Protein AF-A0A2G9ZWE2-F1 (afdb_monomer_lite)

Secondary structure (DSSP, 8-state):
-B-TTT--B--TT-SB-TTT--B-----SHHHHHHHHHHHHHHHHHHHHHHHHHSS--------------------------------------SS--PPEEEEEEEE-TTS-EEEEEEEEE-TTSEEEEEHHHHTT-SEEEEEETT--EEEEEEEE--TT-SEEEEEE--SS--SSPPB----TTS-EEEEESSSS-EEEE-SPPEEEE-SSEEEE--TTPPPSSEEEEETTEEEEEE-SSSSSEEEE-S--GGG----EEHHHHHHHHTTT-HHHHHHHHHHHHHTT--

Radius of gyration: 24.94 Å; chains: 1; bounding box: 42×71×65 Å

pLDDT: mean 82.5, std 2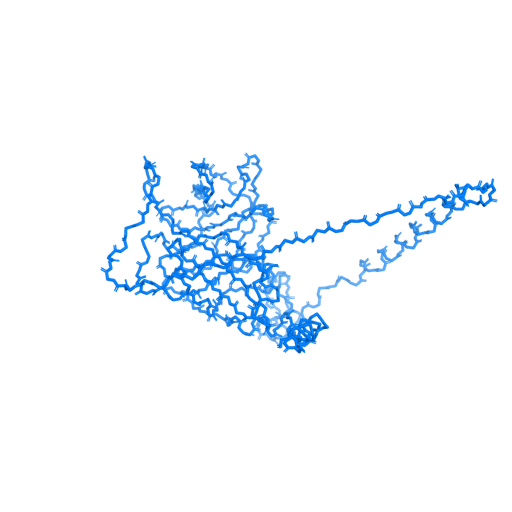0.43, range [26.47, 98.56]

Foldseek 3Di:
DADPPPRDDDDPPDQADPPPRHGPPPPPVVVVVVVVVVVVVVVVVVVVVCCVVPVDDDDDDDDDDDDDDDDDDDDDDDDDDDDDDDDDDDDDDDDPDQDWFKFWKWFAAPLRHTPDIDIWTAAQQAKTKDFPVRLARGQWIWTQGPVRDTFTFWFWDDDPPRRIIIIGTGDPHGDSHAWEAADDLQDKWWKQAPVDRDIDIDHNWDFPDDDDFKTFTAQVVHDAHWIFIDDPSHTFWIHHNPDHGIIGGHDHTRVPDDGDGTSNRSNCVRPPPDPVSVVVVVVSVVVVVVD

Sequence (291 aa):
MHCEKCHIPVKPYFAYCPNCGARLDSGIQSIRALFLVVILSALLISAVIFWIFFAPGRETGLPGKSSDLFDSSNRFLDGSVDFSTRFNFPFGQQSMDVRVAIGRVILYDIAGNPVLERMVAASESGWVAIPLRWCIGGERWVFRTLAGEELEIFGGIIGDYDDVGLWQFKPGGPLSTPPVFPADPDRPMTWVSLDSDRRAELSGVSVLAEQQNMDRIRLEGFPKGLGVFLQDQKIVGWTFSDLQGGYVWKGLDEKNRVVEVGVADFYRLTFAGSREEQFIIAYAENDGSLA

Structure (mmCIF, N/CA/C/O backbone):
data_AF-A0A2G9ZWE2-F1
#
_entry.id   AF-A0A2G9ZWE2-F1
#
loop_
_atom_site.group_PDB
_atom_site.id
_atom_site.type_symbol
_atom_site.label_atom_id
_atom_site.label_alt_id
_atom_site.label_comp_id
_atom_site.label_asym_id
_atom_site.label_entity_id
_atom_site.label_seq_id
_atom_site.pdbx_PDB_ins_code
_atom_site.Cartn_x
_atom_site.Cartn_y
_atom_site.Cartn_z
_atom_site.occupancy
_atom_site.B_iso_or_equiv
_atom_site.auth_seq_id
_atom_site.auth_comp_id
_atom_site.auth_asym_id
_atom_site.auth_atom_id
_atom_site.pdbx_PDB_model_num
ATOM 1 N N . MET A 1 1 ? -7.012 -25.366 -13.804 1.00 81.31 1 MET A N 1
ATOM 2 C CA . MET A 1 1 ? -8.089 -26.284 -13.362 1.00 81.31 1 MET A CA 1
ATOM 3 C C . MET A 1 1 ? -9.330 -26.012 -14.205 1.00 81.31 1 MET A C 1
ATOM 5 O O . MET A 1 1 ? -9.384 -24.949 -14.806 1.00 81.31 1 MET A O 1
ATOM 9 N N . HIS A 1 2 ? -10.285 -26.935 -14.315 1.00 88.56 2 HIS A N 1
ATOM 10 C CA . HIS A 1 2 ? -11.550 -26.684 -15.025 1.00 88.56 2 HIS A CA 1
ATOM 11 C C . HIS A 1 2 ? -12.702 -26.721 -14.024 1.00 88.56 2 HIS A C 1
ATOM 13 O O . HIS A 1 2 ? -12.665 -27.511 -13.084 1.00 88.56 2 HIS A O 1
ATOM 19 N N . CYS A 1 3 ? -13.708 -25.864 -14.198 1.00 88.31 3 CYS A N 1
ATOM 20 C CA . CYS A 1 3 ? -14.917 -25.946 -13.383 1.00 88.31 3 CYS A CA 1
ATOM 21 C C . CYS A 1 3 ? -15.727 -27.185 -13.786 1.00 88.31 3 CYS A C 1
ATOM 23 O O . CYS A 1 3 ? -16.126 -27.284 -14.941 1.00 88.31 3 CYS A O 1
ATOM 25 N N . GLU A 1 4 ? -16.047 -28.081 -12.852 1.00 89.25 4 GLU A N 1
ATOM 26 C CA . GLU A 1 4 ? -16.824 -29.300 -13.148 1.00 89.25 4 GLU A CA 1
ATOM 27 C C . GLU A 1 4 ? -18.231 -29.011 -13.694 1.00 89.25 4 GLU A C 1
ATOM 29 O O . GLU A 1 4 ? -18.791 -29.798 -14.450 1.00 89.25 4 GLU A O 1
ATOM 34 N N . LYS A 1 5 ? -18.808 -27.853 -13.348 1.00 91.19 5 LYS A N 1
ATOM 35 C CA . LYS A 1 5 ? -20.174 -27.498 -13.748 1.00 91.19 5 LYS A CA 1
ATOM 36 C C . LYS A 1 5 ? -20.255 -26.894 -15.150 1.00 91.19 5 LYS A C 1
ATOM 38 O O . LYS A 1 5 ? -21.164 -27.222 -15.903 1.00 91.19 5 LYS A O 1
ATOM 43 N N . CYS A 1 6 ? -19.332 -26.002 -15.510 1.00 93.44 6 CYS A N 1
ATOM 44 C CA . CYS A 1 6 ? -19.385 -25.269 -16.785 1.00 93.44 6 CYS A CA 1
ATOM 45 C C . CYS A 1 6 ? -18.174 -25.495 -17.701 1.00 93.44 6 CYS A C 1
ATOM 47 O O . CYS A 1 6 ? -18.116 -24.906 -18.773 1.00 93.44 6 CYS A O 1
ATOM 49 N N . HIS A 1 7 ? -17.228 -26.349 -17.300 1.00 92.31 7 HIS A N 1
ATOM 50 C CA . HIS A 1 7 ? -16.075 -26.810 -18.084 1.00 92.31 7 HIS A CA 1
ATOM 51 C C . HIS A 1 7 ? -15.134 -25.711 -18.603 1.00 92.31 7 HIS A C 1
ATOM 53 O O . HIS A 1 7 ? -14.256 -25.986 -19.416 1.00 92.31 7 HIS A O 1
ATOM 59 N N . ILE A 1 8 ? -15.253 -24.477 -18.109 1.00 91.31 8 ILE A N 1
ATOM 60 C CA . ILE A 1 8 ? -14.319 -23.407 -18.463 1.00 91.31 8 ILE A CA 1
ATOM 61 C C . ILE A 1 8 ? -12.992 -23.579 -17.712 1.00 91.31 8 ILE A C 1
ATOM 63 O O . ILE A 1 8 ? -12.994 -24.044 -16.562 1.00 91.31 8 ILE A O 1
ATOM 67 N N . PRO A 1 9 ? -11.861 -23.185 -18.318 1.00 90.12 9 PRO A N 1
ATOM 68 C CA . PRO A 1 9 ? -10.600 -23.093 -17.605 1.00 90.12 9 PRO A CA 1
ATOM 69 C C . PRO A 1 9 ? -10.701 -22.003 -16.534 1.00 90.12 9 PRO A C 1
ATOM 71 O O . PRO A 1 9 ? -11.078 -20.865 -16.807 1.00 90.12 9 PRO A O 1
ATOM 74 N N . VAL A 1 10 ? -10.358 -22.359 -15.300 1.00 89.25 10 VAL A N 1
ATOM 75 C CA . VAL A 1 10 ? -10.300 -21.445 -14.158 1.00 89.25 10 VAL A CA 1
ATOM 76 C C . VAL A 1 10 ? -8.884 -21.461 -13.585 1.00 89.25 10 VAL A C 1
ATOM 78 O O . VAL A 1 10 ? -8.222 -22.508 -13.524 1.00 89.25 10 VAL A O 1
ATOM 81 N N . LYS A 1 11 ? -8.399 -20.284 -13.186 1.00 85.31 11 LYS A N 1
ATOM 82 C CA . LYS A 1 11 ? -7.096 -20.128 -12.533 1.00 85.31 11 LYS A CA 1
ATOM 83 C C . LYS A 1 11 ? -7.147 -20.645 -11.084 1.00 85.31 11 LYS A C 1
ATOM 85 O O . LYS A 1 11 ? -8.191 -20.516 -10.453 1.00 85.31 11 LYS A O 1
ATOM 90 N N . PRO A 1 12 ? -6.050 -21.221 -10.554 1.00 78.69 12 PRO A N 1
ATOM 91 C CA . PRO A 1 12 ? -6.024 -21.955 -9.281 1.00 78.69 12 PRO A CA 1
ATOM 92 C C . PRO A 1 12 ? -6.379 -21.145 -8.021 1.00 78.69 12 PRO A C 1
ATOM 94 O O . PRO A 1 12 ? -6.642 -21.751 -6.990 1.00 78.69 12 PRO A O 1
ATOM 97 N N . TYR A 1 13 ? -6.414 -19.812 -8.089 1.00 79.19 13 TYR A N 1
ATOM 98 C CA . TYR A 1 13 ? -6.718 -18.943 -6.945 1.00 79.19 13 TYR A CA 1
ATOM 99 C C . TYR A 1 13 ? -8.216 -18.667 -6.733 1.00 79.19 13 TYR A C 1
ATOM 101 O O . TYR A 1 13 ? -8.597 -18.110 -5.710 1.00 79.19 13 TYR A O 1
ATOM 109 N N . PHE A 1 14 ? -9.088 -19.035 -7.674 1.00 79.25 14 PHE A N 1
ATOM 110 C CA . PHE A 1 14 ? -10.525 -18.820 -7.512 1.00 79.25 14 PHE A CA 1
ATOM 111 C C . PHE A 1 14 ? -11.146 -19.890 -6.602 1.00 79.25 14 PHE A C 1
ATOM 113 O O . PHE A 1 14 ? -11.136 -21.072 -6.942 1.00 79.25 14 PHE A O 1
ATOM 120 N N . ALA A 1 15 ? -11.755 -19.474 -5.487 1.00 85.88 15 ALA A N 1
ATOM 121 C CA . ALA A 1 15 ? -12.549 -20.359 -4.623 1.00 85.88 15 ALA A CA 1
ATOM 122 C C . ALA A 1 15 ? -13.914 -20.732 -5.242 1.00 85.88 15 ALA A C 1
ATOM 124 O O . ALA A 1 15 ? -14.502 -21.767 -4.916 1.00 85.88 15 ALA A O 1
ATOM 125 N N . TYR A 1 16 ? -14.408 -19.905 -6.166 1.00 90.31 16 TYR A N 1
ATOM 126 C CA . TYR A 1 16 ? -15.672 -20.087 -6.875 1.00 90.31 16 TYR A CA 1
ATOM 127 C C . TYR A 1 16 ? -15.481 -19.847 -8.370 1.00 90.31 16 TYR A C 1
ATOM 129 O O . TYR A 1 16 ? -14.688 -19.009 -8.788 1.00 90.31 16 TYR A O 1
ATOM 137 N N . CYS A 1 17 ? -16.225 -20.571 -9.200 1.00 90.06 17 CYS A N 1
ATOM 138 C CA . CYS A 1 17 ? -16.193 -20.365 -10.637 1.00 90.06 17 CYS A CA 1
ATOM 139 C C . CYS A 1 17 ? -16.804 -18.998 -10.998 1.00 90.06 17 CYS A C 1
ATOM 141 O O . CYS A 1 17 ? -17.992 -18.799 -10.733 1.00 90.06 17 CYS A O 1
ATOM 143 N N . PRO A 1 18 ? -16.068 -18.103 -11.683 1.00 87.31 18 PRO A N 1
ATOM 144 C CA . PRO A 1 18 ? -16.555 -16.758 -12.002 1.00 87.31 18 PRO A CA 1
ATOM 145 C C . PRO A 1 18 ? -17.752 -16.748 -12.964 1.00 87.31 18 PRO A C 1
ATOM 147 O O . PRO A 1 18 ? -18.481 -15.768 -13.023 1.00 87.31 18 PRO A O 1
ATOM 150 N N . ASN A 1 19 ? -17.981 -17.835 -13.707 1.00 91.81 19 ASN A N 1
ATOM 151 C CA . ASN A 1 19 ? -19.086 -17.921 -14.662 1.00 91.81 19 ASN A CA 1
ATOM 152 C C . ASN A 1 19 ? -20.374 -18.500 -14.055 1.00 91.81 19 ASN A C 1
ATOM 154 O O . ASN A 1 19 ? -21.468 -18.074 -14.400 1.00 91.81 19 ASN A O 1
ATOM 158 N N . CYS A 1 20 ? -20.271 -19.499 -13.173 1.00 92.56 20 CYS A N 1
ATOM 159 C CA . CYS A 1 20 ? -21.448 -20.238 -12.690 1.00 92.56 20 CYS A CA 1
ATOM 160 C C . CYS A 1 20 ? -21.614 -20.262 -11.165 1.00 92.56 20 CYS A C 1
ATOM 162 O O . CYS A 1 20 ? -22.542 -20.905 -10.672 1.00 92.56 20 CYS A O 1
ATOM 164 N N . GLY A 1 21 ? -20.703 -19.631 -10.417 1.00 88.94 21 GLY A N 1
ATOM 165 C CA . GLY A 1 21 ? -20.730 -19.557 -8.954 1.00 88.94 21 GLY A CA 1
ATOM 166 C C . GLY A 1 21 ? -20.492 -20.886 -8.230 1.00 88.94 21 GLY A C 1
ATOM 167 O O . GLY A 1 21 ? -20.580 -20.938 -7.007 1.00 88.94 21 GLY A O 1
ATOM 168 N N . ALA A 1 22 ? -20.204 -21.979 -8.946 1.00 89.88 22 ALA A N 1
ATOM 169 C CA . ALA A 1 22 ? -19.922 -23.266 -8.317 1.00 89.88 22 ALA A CA 1
ATOM 170 C C . ALA A 1 22 ? -18.632 -23.187 -7.490 1.00 89.88 22 ALA A C 1
ATOM 172 O O . ALA A 1 22 ? -17.621 -22.677 -7.977 1.00 89.88 22 ALA A O 1
ATOM 173 N N . ARG A 1 23 ? -18.666 -23.709 -6.261 1.00 86.56 23 ARG A N 1
ATOM 174 C CA . ARG A 1 23 ? -17.485 -23.819 -5.400 1.00 86.56 23 ARG A CA 1
ATOM 175 C C . ARG A 1 23 ? -16.462 -24.743 -6.057 1.00 86.56 23 ARG A C 1
ATOM 177 O O . ARG A 1 23 ? -16.806 -25.837 -6.499 1.00 86.56 23 ARG A O 1
ATOM 184 N N . LEU A 1 24 ? -15.224 -24.277 -6.158 1.00 86.25 24 LEU A N 1
ATOM 185 C CA . LEU A 1 24 ? -14.104 -25.045 -6.682 1.00 86.25 24 LEU A CA 1
ATOM 186 C C . LEU A 1 24 ? -13.413 -25.663 -5.470 1.00 86.25 24 LEU A C 1
ATOM 188 O O . LEU A 1 24 ? -12.505 -25.069 -4.896 1.00 86.25 24 LEU A O 1
ATOM 192 N N . ASP A 1 25 ? -13.920 -26.811 -5.014 1.00 72.88 25 ASP A N 1
ATOM 193 C CA . ASP A 1 25 ? -13.333 -27.521 -3.881 1.00 72.88 25 ASP A CA 1
ATOM 194 C C . ASP A 1 25 ? -11.920 -27.977 -4.264 1.00 72.88 25 ASP A C 1
ATOM 196 O O . ASP A 1 25 ? -11.710 -28.988 -4.936 1.00 72.88 25 ASP A O 1
ATOM 200 N N . SER A 1 26 ? -10.917 -27.206 -3.842 1.00 59.59 26 SER A N 1
ATOM 201 C CA . SER A 1 26 ? -9.541 -27.667 -3.830 1.00 59.59 26 SER A CA 1
ATOM 202 C C . SER A 1 26 ? -9.469 -28.788 -2.799 1.00 59.59 26 SER A C 1
ATOM 204 O O . SER A 1 26 ? -9.526 -28.572 -1.588 1.00 59.59 26 SER A O 1
ATOM 206 N N . GLY A 1 27 ? -9.426 -30.023 -3.295 1.00 53.97 27 GLY A N 1
ATOM 207 C CA . GLY A 1 27 ? -9.271 -31.230 -2.498 1.00 53.97 27 GLY A CA 1
ATOM 208 C C . GLY A 1 27 ? -7.961 -31.218 -1.710 1.00 53.97 27 GLY A C 1
ATOM 209 O O . GLY A 1 27 ? -6.997 -31.874 -2.080 1.00 53.97 27 GLY A O 1
ATOM 210 N N . ILE A 1 28 ? -7.937 -30.500 -0.588 1.00 51.50 28 ILE A N 1
ATOM 211 C CA . ILE A 1 28 ? -6.905 -30.558 0.453 1.00 51.50 28 ILE A CA 1
ATOM 212 C C . ILE A 1 28 ? -7.513 -31.259 1.679 1.00 51.50 28 ILE A C 1
ATOM 214 O O . ILE A 1 28 ? -7.370 -30.837 2.823 1.00 51.50 28 ILE A O 1
ATOM 218 N N . GLN A 1 29 ? -8.259 -32.344 1.454 1.00 52.97 29 GLN A N 1
ATOM 219 C CA . GLN A 1 29 ? -8.764 -33.184 2.544 1.00 52.97 29 GLN A CA 1
ATOM 220 C C . GLN A 1 29 ? -7.751 -34.258 2.970 1.00 52.97 29 GLN A C 1
ATOM 222 O O . GLN A 1 29 ? -7.769 -34.674 4.125 1.00 52.97 29 GLN A O 1
ATOM 227 N N . SER A 1 30 ? -6.803 -34.651 2.108 1.00 55.41 30 SER A N 1
ATOM 228 C CA . SER A 1 30 ? -5.828 -35.705 2.440 1.00 55.41 30 SER A CA 1
ATOM 229 C C . SER A 1 30 ? -4.627 -35.222 3.265 1.00 55.41 30 SER A C 1
ATOM 231 O O . SER A 1 30 ? -4.023 -36.016 3.983 1.00 55.41 30 SER A O 1
ATOM 233 N N . ILE A 1 31 ? -4.300 -33.923 3.238 1.00 59.12 31 ILE A N 1
ATOM 234 C CA . ILE A 1 31 ? -3.147 -33.379 3.978 1.00 59.12 31 ILE A CA 1
ATOM 235 C C . ILE A 1 31 ? -3.450 -33.260 5.482 1.00 59.12 31 ILE A C 1
ATOM 237 O O . ILE A 1 31 ? -2.582 -33.527 6.312 1.00 59.12 31 ILE A O 1
ATOM 241 N N . ARG A 1 32 ? -4.696 -32.948 5.867 1.00 62.94 32 ARG A N 1
ATOM 242 C CA . ARG A 1 32 ? -5.078 -32.784 7.284 1.00 62.94 32 ARG A CA 1
ATOM 243 C C . ARG A 1 32 ? -4.938 -34.073 8.099 1.00 62.94 32 ARG A C 1
ATOM 245 O O . ARG A 1 32 ? -4.520 -34.010 9.251 1.00 62.94 32 ARG A O 1
ATOM 252 N N . ALA A 1 33 ? -5.225 -35.231 7.500 1.00 67.31 33 ALA A N 1
ATOM 253 C CA . ALA A 1 33 ? -5.048 -36.523 8.162 1.00 67.31 33 ALA A CA 1
ATOM 254 C C . ALA A 1 33 ? -3.563 -36.843 8.405 1.00 67.31 33 ALA A C 1
ATOM 256 O O . ALA A 1 33 ? -3.198 -37.327 9.474 1.00 67.31 33 ALA A O 1
ATOM 257 N N . LEU A 1 34 ? -2.694 -36.510 7.446 1.00 71.81 34 LEU A N 1
ATOM 258 C CA . LEU A 1 34 ? -1.261 -36.789 7.535 1.00 71.81 34 LEU A CA 1
ATOM 259 C C . LEU A 1 34 ? -0.564 -35.867 8.551 1.00 71.81 34 LEU A C 1
ATOM 261 O O . LEU A 1 34 ? 0.241 -36.336 9.351 1.00 71.81 34 LEU A O 1
ATOM 265 N N . PHE A 1 35 ? -0.951 -34.587 8.613 1.00 78.44 35 PHE A N 1
ATOM 266 C CA . PHE A 1 35 ? -0.466 -33.660 9.645 1.00 78.44 35 PHE A CA 1
ATOM 267 C C . PHE A 1 35 ? -0.896 -34.064 11.062 1.00 78.44 35 PHE A C 1
ATOM 269 O O . PHE A 1 35 ? -0.095 -33.953 11.988 1.00 78.44 35 PHE A O 1
ATOM 276 N N . LEU A 1 36 ? -2.117 -34.581 11.242 1.00 80.88 36 LEU A N 1
ATOM 277 C CA . LEU A 1 36 ? -2.589 -35.067 12.545 1.00 80.88 36 LEU A CA 1
ATOM 278 C C . LEU A 1 36 ? -1.753 -36.247 13.058 1.00 80.88 36 LEU A C 1
ATOM 280 O O . LEU A 1 36 ? -1.385 -36.267 14.231 1.00 80.88 36 LEU A O 1
ATOM 284 N N . VAL A 1 37 ? -1.401 -37.190 12.178 1.00 85.62 37 VAL A N 1
ATOM 285 C CA . VAL A 1 37 ? -0.534 -38.330 12.525 1.00 85.62 37 VAL A CA 1
ATOM 286 C C . VAL A 1 37 ? 0.869 -37.855 12.910 1.00 85.62 37 VAL A C 1
ATOM 288 O O . VAL A 1 37 ? 1.411 -38.309 13.918 1.00 85.62 37 VAL A O 1
ATOM 291 N N . VAL A 1 38 ? 1.437 -36.895 12.170 1.00 90.62 38 VAL A N 1
ATOM 292 C CA . VAL A 1 38 ? 2.766 -36.339 12.473 1.00 90.62 38 VAL A CA 1
ATOM 293 C C . VAL A 1 38 ? 2.766 -35.616 13.824 1.00 90.62 38 VAL A C 1
ATOM 295 O O . VAL A 1 38 ? 3.637 -35.884 14.651 1.00 90.62 38 VAL A O 1
ATOM 298 N N . ILE A 1 39 ? 1.766 -34.775 14.105 1.00 92.44 39 ILE A N 1
ATOM 299 C CA . ILE A 1 39 ? 1.659 -34.045 15.380 1.00 92.44 39 ILE A CA 1
ATOM 300 C C . ILE A 1 39 ? 1.486 -35.013 16.557 1.00 92.44 39 ILE A C 1
ATOM 302 O O . ILE A 1 39 ? 2.175 -34.874 17.567 1.00 92.44 39 ILE A O 1
ATOM 306 N N . LEU A 1 40 ? 0.621 -36.025 16.421 1.00 92.44 40 LEU A N 1
ATOM 307 C CA . LEU A 1 40 ? 0.433 -37.042 17.458 1.00 92.44 40 LEU A CA 1
ATOM 308 C C . LEU A 1 40 ? 1.725 -37.814 17.729 1.00 92.44 40 LEU A C 1
ATOM 310 O O . LEU A 1 40 ? 2.074 -38.023 18.888 1.00 92.44 40 LEU A O 1
ATOM 314 N N . SER A 1 41 ? 2.467 -38.186 16.682 1.00 90.12 41 SER A N 1
ATOM 315 C CA . SER A 1 41 ? 3.743 -38.887 16.846 1.00 90.12 41 SER A CA 1
ATOM 316 C C . SER A 1 41 ? 4.810 -38.013 17.518 1.00 90.12 41 SER A C 1
ATOM 318 O O . SER A 1 41 ? 5.505 -38.484 18.417 1.00 90.12 41 SER A O 1
ATOM 320 N N . ALA A 1 42 ? 4.885 -36.724 17.170 1.00 94.25 42 ALA A N 1
ATOM 321 C CA . ALA A 1 42 ? 5.804 -35.775 17.793 1.00 94.25 42 ALA A CA 1
ATOM 322 C C . ALA A 1 42 ? 5.479 -35.543 19.279 1.00 94.25 42 ALA A C 1
ATOM 324 O O . ALA A 1 42 ? 6.391 -35.519 20.106 1.00 94.25 42 ALA A O 1
ATOM 325 N N . LEU A 1 43 ? 4.194 -35.431 19.636 1.00 94.69 43 LEU A N 1
ATOM 326 C CA . LEU A 1 43 ? 3.759 -35.297 21.031 1.00 94.69 43 LEU A CA 1
ATOM 327 C C . LEU A 1 43 ? 4.101 -36.541 21.856 1.00 94.69 43 LEU A C 1
ATOM 329 O O . LEU A 1 43 ? 4.556 -36.415 22.990 1.00 94.69 43 LEU A O 1
ATOM 333 N N . LEU A 1 44 ? 3.939 -37.734 21.280 1.00 94.19 44 LEU A N 1
ATOM 334 C CA . LEU A 1 44 ? 4.262 -38.995 21.950 1.00 94.19 44 LEU A CA 1
ATOM 335 C C . LEU A 1 44 ? 5.771 -39.116 22.208 1.00 94.19 44 LEU A C 1
ATOM 337 O O . LEU A 1 44 ? 6.185 -39.452 23.316 1.00 94.19 44 LEU A O 1
ATOM 341 N N . ILE A 1 45 ? 6.598 -38.758 21.221 1.00 93.50 45 ILE A N 1
ATOM 342 C CA . ILE A 1 45 ? 8.060 -38.721 21.368 1.00 93.50 45 ILE A CA 1
ATOM 343 C C . ILE A 1 45 ? 8.470 -37.678 22.415 1.00 93.50 45 ILE A C 1
ATOM 345 O O . ILE A 1 45 ? 9.291 -37.971 23.282 1.00 93.50 45 ILE A O 1
ATOM 349 N N . SER A 1 46 ? 7.875 -36.483 22.382 1.00 92.31 46 SER A N 1
ATOM 350 C CA . SER A 1 46 ? 8.154 -35.426 23.357 1.00 92.31 46 SER A CA 1
ATOM 351 C C . SER A 1 46 ? 7.772 -35.843 24.780 1.00 92.31 46 SER A C 1
ATOM 353 O O . SER A 1 46 ? 8.554 -35.613 25.698 1.00 92.31 46 SER A O 1
ATOM 355 N N . ALA A 1 47 ? 6.643 -36.534 24.968 1.00 90.25 47 ALA A N 1
ATOM 356 C CA . ALA A 1 47 ? 6.234 -37.064 26.267 1.00 90.25 47 ALA A CA 1
ATOM 357 C C . ALA A 1 47 ? 7.200 -38.141 26.792 1.00 90.25 47 ALA A C 1
ATOM 359 O O . ALA A 1 47 ? 7.526 -38.140 27.977 1.00 90.25 47 ALA A O 1
ATOM 360 N N . VAL A 1 48 ? 7.709 -39.021 25.921 1.00 91.81 48 VAL A N 1
ATOM 361 C CA . VAL A 1 48 ? 8.718 -40.033 26.290 1.00 91.81 48 VAL A CA 1
ATOM 362 C C . VAL A 1 48 ? 10.043 -39.375 26.677 1.00 91.81 48 VAL A C 1
ATOM 364 O O . VAL A 1 48 ? 10.622 -39.728 27.701 1.00 91.81 48 VAL A O 1
ATOM 367 N N . ILE A 1 49 ? 10.504 -38.389 25.903 1.00 90.56 49 ILE A N 1
ATOM 368 C CA . ILE A 1 49 ? 11.708 -37.609 26.219 1.00 90.56 49 ILE A CA 1
ATOM 369 C C . ILE A 1 49 ? 11.516 -36.886 27.555 1.00 90.56 49 ILE A C 1
ATOM 371 O O . ILE A 1 49 ? 12.356 -37.001 28.443 1.00 90.56 49 ILE A O 1
ATOM 375 N N . PHE A 1 50 ? 10.392 -36.196 27.739 1.00 87.44 50 PHE A N 1
ATOM 376 C CA . PHE A 1 50 ? 10.087 -35.506 28.986 1.00 87.44 50 PHE A CA 1
ATOM 377 C C . PHE A 1 50 ? 10.077 -36.474 30.171 1.00 87.44 50 PHE A C 1
ATOM 379 O O . PHE A 1 50 ? 10.664 -36.177 31.202 1.00 87.44 50 PHE A O 1
ATOM 386 N N . TRP A 1 51 ? 9.503 -37.667 30.022 1.00 83.44 51 TRP A N 1
ATOM 387 C CA . TRP A 1 51 ? 9.507 -38.667 31.084 1.00 83.44 51 TRP A CA 1
ATOM 388 C C . TRP A 1 51 ? 10.918 -39.186 31.406 1.00 83.44 51 TRP A C 1
ATOM 390 O O . TRP A 1 51 ? 11.264 -39.312 32.574 1.00 83.44 51 TRP A O 1
ATOM 400 N N . ILE A 1 52 ? 11.772 -39.409 30.402 1.00 82.94 52 ILE A N 1
ATOM 401 C CA . ILE A 1 52 ? 13.169 -39.833 30.612 1.00 82.94 52 ILE A CA 1
ATOM 402 C C . ILE A 1 52 ? 13.989 -38.753 31.328 1.00 82.94 52 ILE A C 1
ATOM 404 O O . ILE A 1 52 ? 14.788 -39.071 32.206 1.00 82.94 52 ILE A O 1
ATOM 408 N N . PHE A 1 53 ? 13.809 -37.484 30.956 1.00 79.00 53 PHE A N 1
ATOM 409 C CA . PHE A 1 53 ? 14.630 -36.387 31.476 1.00 79.00 53 PHE A CA 1
ATOM 410 C C . PHE A 1 53 ? 14.069 -35.726 32.742 1.00 79.00 53 PHE A C 1
ATOM 412 O O . PHE A 1 53 ? 14.838 -35.144 33.502 1.00 79.00 53 PHE A O 1
ATOM 419 N N . PHE A 1 54 ? 12.759 -35.816 32.986 1.00 70.56 54 PHE A N 1
ATOM 420 C CA . PHE A 1 54 ? 12.068 -35.107 34.069 1.00 70.56 54 PHE A CA 1
ATOM 421 C C . PHE A 1 54 ? 11.262 -36.022 35.005 1.00 70.56 54 PHE A C 1
ATOM 423 O O . PHE A 1 54 ? 10.546 -35.511 35.870 1.00 70.56 54 PHE A O 1
ATOM 430 N N . ALA A 1 55 ? 11.377 -37.355 34.905 1.00 55.12 55 ALA A N 1
ATOM 431 C CA . ALA A 1 55 ? 10.859 -38.231 35.958 1.00 55.12 55 ALA A CA 1
ATOM 432 C C . ALA A 1 55 ? 11.496 -37.860 37.320 1.00 55.12 55 ALA A C 1
ATOM 434 O O . ALA A 1 55 ? 12.711 -37.661 37.413 1.00 55.12 55 ALA A O 1
ATOM 435 N N . PRO A 1 56 ? 10.680 -37.710 38.377 1.00 49.00 56 PRO A N 1
ATOM 436 C CA . PRO A 1 56 ? 10.996 -36.866 39.519 1.00 49.00 56 PRO A CA 1
ATOM 437 C C . PRO A 1 56 ? 11.952 -37.554 40.487 1.00 49.00 56 PRO A C 1
ATOM 439 O O . PRO A 1 56 ? 11.689 -38.637 41.007 1.00 49.00 56 PRO A O 1
ATOM 442 N N . GLY A 1 57 ? 13.045 -36.863 40.782 1.00 51.09 57 GLY A N 1
ATOM 443 C CA . GLY A 1 57 ? 13.994 -37.277 41.801 1.00 51.09 57 GLY A CA 1
ATOM 444 C C . GLY A 1 57 ? 15.055 -36.224 42.066 1.00 51.09 57 GLY A C 1
ATOM 445 O O . GLY A 1 57 ? 16.232 -36.568 42.067 1.00 51.09 57 GLY A O 1
ATOM 446 N N . ARG A 1 58 ? 14.665 -34.952 42.243 1.00 41.56 58 ARG A N 1
ATOM 447 C CA . ARG A 1 58 ? 15.444 -33.954 42.998 1.00 41.56 58 ARG A CA 1
ATOM 448 C C . ARG A 1 58 ? 14.676 -32.647 43.168 1.00 41.56 58 ARG A C 1
ATOM 450 O O . ARG A 1 58 ? 14.370 -31.952 42.208 1.00 41.56 58 ARG A O 1
ATOM 457 N N . GLU A 1 59 ? 14.393 -32.347 44.427 1.00 53.09 59 GLU A N 1
ATOM 458 C CA . GLU A 1 59 ? 14.000 -31.036 44.920 1.00 53.09 59 GLU A CA 1
ATOM 459 C C . GLU A 1 59 ? 15.126 -30.027 44.664 1.00 53.09 59 GLU A C 1
ATOM 461 O O . GLU A 1 59 ? 16.272 -30.281 45.031 1.00 53.09 59 GLU A O 1
ATOM 466 N N . THR A 1 60 ? 14.794 -28.864 44.111 1.00 45.16 60 THR A N 1
ATOM 467 C CA . THR A 1 60 ? 15.548 -27.625 44.337 1.00 45.16 60 THR A CA 1
ATOM 468 C C . THR A 1 60 ? 14.578 -26.458 44.292 1.00 45.16 60 THR A C 1
ATOM 470 O O . THR A 1 60 ? 13.750 -26.358 43.388 1.00 45.16 60 THR A O 1
ATOM 473 N N . GLY A 1 61 ? 14.657 -25.631 45.328 1.00 36.75 61 GLY A N 1
ATOM 474 C CA . GLY A 1 61 ? 13.660 -24.642 45.686 1.00 36.75 61 GLY A CA 1
ATOM 475 C C . GLY A 1 61 ? 13.701 -23.347 44.880 1.00 36.75 61 GLY A C 1
ATOM 476 O O . GLY A 1 61 ? 14.663 -23.022 44.189 1.00 36.75 61 GLY A O 1
ATOM 477 N N . LEU A 1 62 ? 12.608 -22.606 45.049 1.00 44.44 62 LEU A N 1
ATOM 478 C CA . LEU A 1 62 ? 12.433 -21.199 44.695 1.00 44.44 62 LEU A CA 1
ATOM 479 C C . LEU A 1 62 ? 13.459 -20.313 45.421 1.00 44.44 62 LEU A C 1
ATOM 481 O O . LEU A 1 62 ? 13.798 -20.577 46.577 1.00 44.44 62 LEU A O 1
ATOM 485 N N . PRO A 1 63 ? 13.922 -19.239 44.769 1.00 47.47 63 PRO A N 1
ATOM 486 C CA . PRO A 1 63 ? 13.404 -17.888 45.049 1.00 47.47 63 PRO A CA 1
ATOM 487 C C . PRO A 1 63 ? 13.270 -17.083 43.732 1.00 47.47 63 PRO A C 1
ATOM 489 O O . PRO A 1 63 ? 13.799 -17.483 42.708 1.00 47.47 63 PRO A O 1
ATOM 492 N N . GLY A 1 64 ? 12.593 -15.950 43.580 1.00 34.22 64 GLY A N 1
ATOM 493 C CA . GLY A 1 64 ? 12.051 -14.944 44.478 1.00 34.22 64 GLY A CA 1
ATOM 494 C C . GLY A 1 64 ? 12.109 -13.603 43.721 1.00 34.22 64 GLY A C 1
ATOM 495 O O . GLY A 1 64 ? 13.180 -13.201 43.297 1.00 34.22 64 GLY A O 1
ATOM 496 N N . LYS A 1 65 ? 10.946 -12.963 43.532 1.00 36.25 65 LYS A N 1
ATOM 497 C CA . LYS A 1 65 ? 10.671 -11.509 43.592 1.00 36.25 65 LYS A CA 1
ATOM 498 C C . LYS A 1 65 ? 11.678 -10.503 42.976 1.00 36.25 65 LYS A C 1
ATOM 500 O O . LYS A 1 65 ? 12.722 -10.279 43.568 1.00 36.25 65 LYS A O 1
ATOM 505 N N . SER A 1 66 ? 11.229 -9.708 41.992 1.00 37.59 66 SER A N 1
ATOM 506 C CA . SER A 1 66 ? 11.106 -8.234 42.122 1.00 37.59 66 SER A CA 1
ATOM 507 C C . SER A 1 66 ? 10.502 -7.559 40.880 1.00 37.59 66 SER A C 1
ATOM 509 O O . SER A 1 66 ? 10.847 -7.863 39.744 1.00 37.59 66 SER A O 1
ATOM 511 N N . SER A 1 67 ? 9.588 -6.640 41.171 1.00 42.62 67 SER A N 1
ATOM 512 C CA . SER A 1 67 ? 8.963 -5.586 40.366 1.00 42.62 67 SER A CA 1
ATOM 513 C C . SER A 1 67 ? 9.935 -4.483 39.932 1.00 42.62 67 SER A C 1
ATOM 515 O O . SER A 1 67 ? 10.852 -4.226 40.698 1.00 42.62 67 SER A O 1
ATOM 517 N N . ASP A 1 68 ? 9.654 -3.814 38.802 1.00 37.47 68 ASP A N 1
ATOM 518 C CA . ASP A 1 68 ? 9.826 -2.363 38.532 1.00 37.47 68 ASP A CA 1
ATOM 519 C C . ASP A 1 68 ? 9.102 -2.044 37.194 1.00 37.47 68 ASP A C 1
ATOM 521 O O . ASP A 1 68 ? 9.330 -2.721 36.195 1.00 37.47 68 ASP A O 1
ATOM 525 N N . LEU A 1 69 ? 7.991 -1.291 37.177 1.00 45.41 69 LEU A N 1
ATOM 526 C CA . LEU A 1 69 ? 7.872 0.180 37.102 1.00 45.41 69 LEU A CA 1
ATOM 527 C C . LEU A 1 69 ? 8.525 0.795 35.850 1.00 45.41 69 LEU A C 1
ATOM 529 O O . LEU A 1 69 ? 9.718 1.073 35.839 1.00 45.41 69 LEU A O 1
ATOM 533 N N . PHE A 1 70 ? 7.706 1.088 34.832 1.00 37.22 70 PHE A N 1
ATOM 534 C CA . PHE A 1 70 ? 8.011 2.107 33.827 1.00 37.22 70 PHE A CA 1
ATOM 535 C C . PHE A 1 70 ? 6.781 2.982 33.577 1.00 37.22 70 PHE A C 1
ATOM 537 O O . PHE A 1 70 ? 5.786 2.557 32.995 1.00 37.22 70 PHE A O 1
ATOM 544 N N . ASP A 1 71 ? 6.900 4.204 34.082 1.00 33.50 71 ASP A N 1
ATOM 545 C CA . ASP A 1 71 ? 6.073 5.375 33.831 1.00 33.50 71 ASP A CA 1
ATOM 546 C C . ASP A 1 71 ? 6.667 6.113 32.616 1.00 33.50 71 ASP A C 1
ATOM 548 O O . ASP A 1 71 ? 7.885 6.302 32.519 1.00 33.50 71 ASP A O 1
ATOM 552 N N . SER A 1 72 ? 5.840 6.493 31.647 1.00 36.88 72 SER A N 1
ATOM 553 C CA . SER A 1 72 ? 6.246 7.405 30.575 1.00 36.88 72 SER A CA 1
ATOM 554 C C . SER A 1 72 ? 5.080 8.295 30.197 1.00 36.88 72 SER A C 1
ATOM 556 O O . SER A 1 72 ? 4.109 7.895 29.562 1.00 36.88 72 SER A O 1
ATOM 558 N N . SER A 1 73 ? 5.227 9.530 30.651 1.00 36.47 73 SER A N 1
ATOM 559 C CA . SER A 1 73 ? 4.306 10.637 30.524 1.00 36.47 73 SER A CA 1
AT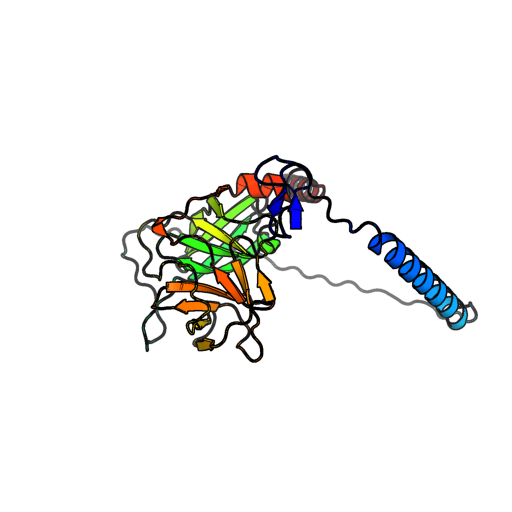OM 560 C C . SER A 1 73 ? 4.331 11.238 29.120 1.00 36.47 73 SER A C 1
ATOM 562 O O . SER A 1 73 ? 5.377 11.578 28.563 1.00 36.47 73 SER A O 1
ATOM 564 N N . ASN A 1 74 ? 3.123 11.428 28.597 1.00 33.53 74 ASN A N 1
ATOM 565 C CA . ASN A 1 74 ? 2.798 12.249 27.442 1.00 33.53 74 ASN A CA 1
ATOM 566 C C . ASN A 1 74 ? 3.169 13.721 27.679 1.00 33.53 74 ASN A C 1
ATOM 568 O O . ASN A 1 74 ? 2.822 14.307 28.706 1.00 33.53 74 ASN A O 1
ATOM 572 N N . ARG A 1 75 ? 3.773 14.360 26.673 1.00 34.34 75 ARG A N 1
ATOM 573 C CA . ARG A 1 75 ? 3.716 15.817 26.496 1.00 34.34 75 ARG A CA 1
ATOM 574 C C . ARG A 1 75 ? 3.177 16.133 25.109 1.00 34.34 75 ARG A C 1
ATOM 576 O O . ARG A 1 75 ? 3.908 16.107 24.125 1.00 34.34 75 ARG A O 1
ATOM 583 N N . PHE A 1 76 ? 1.886 16.445 25.082 1.00 31.22 76 PHE A N 1
ATOM 584 C CA . PHE A 1 76 ? 1.248 17.252 24.052 1.00 31.22 76 PHE A CA 1
ATOM 585 C C . PHE A 1 76 ? 1.740 18.697 24.179 1.00 31.22 76 PHE A C 1
ATOM 587 O O . PHE A 1 76 ? 1.753 19.246 25.283 1.00 31.22 76 PHE A O 1
ATOM 594 N N . LEU A 1 77 ? 2.096 19.325 23.059 1.00 35.16 77 LEU A N 1
ATOM 595 C CA . LEU A 1 77 ? 2.047 20.775 22.938 1.00 35.16 77 LEU A CA 1
ATOM 596 C C . LEU A 1 77 ? 1.227 21.158 21.710 1.00 35.16 77 LEU A C 1
ATOM 598 O O . LEU A 1 77 ? 1.515 20.768 20.581 1.00 35.16 77 LEU A O 1
ATOM 602 N N . ASP A 1 78 ? 0.191 21.904 22.057 1.00 32.38 78 ASP A N 1
ATOM 603 C CA . ASP A 1 78 ? -0.729 22.712 21.284 1.00 32.38 78 ASP A CA 1
ATOM 604 C C . ASP A 1 78 ? 0.004 23.789 20.460 1.00 32.38 78 ASP A C 1
ATOM 606 O O . ASP A 1 78 ? 1.061 24.289 20.857 1.00 32.38 78 ASP A O 1
ATOM 610 N N . GLY A 1 79 ? -0.565 24.150 19.312 1.00 29.53 79 GLY A N 1
ATOM 611 C CA . GLY A 1 79 ? 0.014 25.120 18.389 1.00 29.53 79 GLY A CA 1
ATOM 612 C C . GLY A 1 79 ? -0.817 25.291 17.122 1.00 29.53 79 GLY A C 1
ATOM 613 O O . GLY A 1 79 ? -0.495 24.733 16.078 1.00 29.53 79 GLY A O 1
ATOM 614 N N . SER A 1 80 ? -1.883 26.082 17.220 1.00 40.31 80 SER A N 1
ATOM 615 C CA . SER A 1 80 ? -2.641 26.602 16.078 1.00 40.31 80 SER A CA 1
ATOM 616 C C . SER A 1 80 ? -1.788 27.555 15.232 1.00 40.31 80 SER A C 1
ATOM 618 O O . SER A 1 80 ? -1.184 28.483 15.769 1.00 40.31 80 SER A O 1
ATOM 620 N N . VAL A 1 81 ? -1.753 27.363 13.905 1.00 29.34 81 VAL A N 1
ATOM 621 C CA . VAL A 1 81 ? -1.246 28.379 12.965 1.00 29.34 81 VAL A CA 1
ATOM 622 C C . VAL A 1 81 ? -2.063 28.387 11.670 1.00 29.34 81 VAL A C 1
ATOM 624 O O . VAL A 1 81 ? -2.296 27.361 11.035 1.00 29.34 81 VAL A O 1
ATOM 627 N N . ASP A 1 82 ? -2.476 29.602 11.331 1.00 26.47 82 ASP A N 1
ATOM 628 C CA . ASP A 1 82 ? -3.284 30.060 10.205 1.00 26.47 82 ASP A CA 1
ATOM 629 C C . ASP A 1 82 ? -2.585 29.858 8.841 1.00 26.47 82 ASP A C 1
ATOM 631 O O . ASP A 1 82 ? -1.374 30.067 8.710 1.00 26.47 82 ASP A O 1
ATOM 635 N N . PHE A 1 83 ? -3.337 29.453 7.809 1.00 30.42 83 PHE A N 1
ATOM 636 C CA . PHE A 1 83 ? -2.792 28.946 6.542 1.00 30.42 83 PHE A CA 1
ATOM 637 C C . PHE A 1 83 ? -2.888 29.972 5.405 1.00 30.42 83 PHE A C 1
ATOM 639 O O . PHE A 1 83 ? -3.938 30.175 4.795 1.00 30.42 83 PHE A O 1
ATOM 646 N N . SER A 1 84 ? -1.755 30.580 5.052 1.00 33.31 84 SER A N 1
ATOM 647 C CA . SER A 1 84 ? -1.583 31.259 3.763 1.00 33.31 84 SER A CA 1
ATOM 648 C C . SER A 1 84 ? -0.131 31.204 3.284 1.00 33.31 84 SER A C 1
ATOM 650 O O . SER A 1 84 ? 0.519 32.227 3.089 1.00 33.31 84 SER A O 1
ATOM 652 N N . THR A 1 85 ? 0.398 30.003 3.029 1.00 32.88 85 THR A N 1
ATOM 653 C CA . THR A 1 85 ? 1.714 29.899 2.381 1.00 32.88 85 THR A CA 1
ATOM 654 C C . THR A 1 85 ? 1.835 28.666 1.497 1.00 32.88 85 THR A C 1
ATOM 656 O O . THR A 1 85 ? 1.634 27.532 1.913 1.00 32.88 85 THR A O 1
ATOM 659 N N . ARG A 1 86 ? 2.172 28.931 0.231 1.00 34.97 86 ARG A N 1
ATOM 660 C CA . ARG A 1 86 ? 2.439 27.958 -0.831 1.00 34.97 86 ARG A CA 1
ATOM 661 C C . ARG A 1 86 ? 3.482 26.933 -0.369 1.00 34.97 86 ARG A C 1
ATOM 663 O O . ARG A 1 86 ? 4.551 27.311 0.103 1.00 34.97 86 ARG A O 1
ATOM 670 N N . PHE A 1 87 ? 3.156 25.656 -0.541 1.00 35.53 87 PHE A N 1
ATOM 671 C CA . PHE A 1 87 ? 3.958 24.511 -0.118 1.00 35.53 87 PHE A CA 1
ATOM 672 C C . PHE A 1 87 ? 5.342 24.482 -0.790 1.00 35.53 87 PHE A C 1
ATOM 674 O O . PHE A 1 87 ? 5.452 24.250 -1.993 1.00 35.53 87 PHE A O 1
ATOM 681 N N . ASN A 1 88 ? 6.397 24.669 0.007 1.00 30.89 88 ASN A N 1
ATOM 682 C CA . ASN A 1 88 ? 7.779 24.341 -0.343 1.00 30.89 88 ASN A CA 1
ATOM 683 C C . ASN A 1 88 ? 8.216 23.155 0.528 1.00 30.89 88 ASN A C 1
ATOM 685 O O . ASN A 1 88 ? 8.433 23.303 1.728 1.00 30.89 88 ASN A O 1
ATOM 689 N N . PHE A 1 89 ? 8.322 21.975 -0.078 1.00 37.53 89 PHE A N 1
ATOM 690 C CA . PHE A 1 89 ? 8.859 20.771 0.559 1.00 37.53 89 PHE A CA 1
ATOM 691 C C . PHE A 1 89 ? 10.400 20.864 0.655 1.00 37.53 89 PHE A C 1
ATOM 693 O O . PHE A 1 89 ? 11.025 21.332 -0.301 1.00 37.53 89 PHE A O 1
ATOM 700 N N . PRO A 1 90 ? 11.052 20.433 1.754 1.00 39.41 90 PRO A N 1
ATOM 701 C CA . PRO A 1 90 ? 12.509 20.362 1.821 1.00 39.41 90 PRO A CA 1
ATOM 702 C C . PRO A 1 90 ? 12.997 19.051 1.181 1.00 39.41 90 PRO A C 1
ATOM 704 O O . PRO A 1 90 ? 12.559 17.965 1.555 1.00 39.41 90 PRO A O 1
ATOM 707 N N . PHE A 1 91 ? 13.892 19.158 0.195 1.00 51.47 91 PHE A N 1
ATOM 708 C CA . PHE A 1 91 ? 14.384 18.050 -0.632 1.00 51.47 91 PHE A CA 1
ATOM 709 C C . PHE A 1 91 ? 15.885 17.803 -0.404 1.00 51.47 91 PHE A C 1
ATOM 711 O O . PHE A 1 91 ? 16.667 18.754 -0.385 1.00 51.47 91 PHE A O 1
ATOM 718 N N . GLY A 1 92 ? 16.290 16.532 -0.300 1.00 32.41 92 GLY A N 1
ATOM 719 C CA . GLY A 1 92 ? 17.683 16.096 -0.481 1.00 32.41 92 GLY A CA 1
ATOM 720 C C . GLY A 1 92 ? 18.092 16.136 -1.963 1.00 32.41 92 GLY A C 1
ATOM 721 O O . GLY A 1 92 ? 17.255 15.962 -2.849 1.00 32.41 92 GLY A O 1
ATOM 722 N N . GLN A 1 93 ? 19.362 16.443 -2.246 1.00 38.66 93 GLN A N 1
ATOM 723 C CA . GLN A 1 93 ? 19.867 16.818 -3.575 1.00 38.66 93 GLN A CA 1
ATOM 724 C C . GLN A 1 93 ? 19.980 15.666 -4.604 1.00 38.66 93 GLN A C 1
ATOM 726 O O . GLN A 1 93 ? 20.526 14.600 -4.350 1.00 38.66 93 GLN A O 1
ATOM 731 N N . GLN A 1 94 ? 19.498 16.003 -5.803 1.00 50.00 94 GLN A N 1
ATOM 732 C CA . GLN A 1 94 ? 19.401 15.349 -7.117 1.00 50.00 94 GLN A CA 1
ATOM 733 C C . GLN A 1 94 ? 20.613 14.584 -7.704 1.00 50.00 94 GLN A C 1
ATOM 735 O O . GLN A 1 94 ? 21.718 15.107 -7.797 1.00 50.00 94 GLN A O 1
ATOM 740 N N . SER A 1 95 ? 20.316 13.451 -8.363 1.00 38.41 95 SER A N 1
ATOM 741 C CA . SER A 1 95 ? 20.568 13.243 -9.809 1.00 38.41 95 SER A CA 1
ATOM 742 C C . SER A 1 95 ? 19.619 12.147 -10.358 1.00 38.41 95 SER A C 1
ATOM 744 O O . SER A 1 95 ? 19.401 11.126 -9.710 1.00 38.41 95 SER A O 1
ATOM 746 N N . MET A 1 96 ? 18.958 12.412 -11.496 1.00 42.28 96 MET A N 1
ATOM 747 C CA . MET A 1 96 ? 17.662 11.837 -11.940 1.00 42.28 96 MET A CA 1
ATOM 748 C C . MET A 1 96 ? 16.519 12.066 -10.925 1.00 42.28 96 MET A C 1
ATOM 750 O O . MET A 1 96 ? 16.360 11.348 -9.936 1.00 42.28 96 MET A O 1
ATOM 754 N N . ASP A 1 97 ? 15.768 13.145 -11.165 1.00 60.78 97 ASP A N 1
ATOM 755 C CA . ASP A 1 97 ? 14.911 13.877 -10.214 1.00 60.78 97 ASP A CA 1
ATOM 756 C C . ASP A 1 97 ? 13.476 13.329 -10.135 1.00 60.78 97 ASP A C 1
ATOM 758 O O . ASP A 1 97 ? 12.505 14.082 -10.179 1.00 60.78 97 ASP A O 1
ATOM 762 N N . VAL A 1 98 ? 13.315 12.005 -10.062 1.00 71.06 98 VAL A N 1
ATOM 763 C CA . VAL A 1 98 ? 11.995 11.437 -9.760 1.00 71.06 98 VAL A CA 1
ATOM 764 C C . VAL A 1 98 ? 11.770 11.559 -8.257 1.00 71.06 98 VAL A C 1
ATOM 766 O O . VAL A 1 98 ? 12.345 10.812 -7.466 1.00 71.06 98 VAL A O 1
ATOM 769 N N . ARG A 1 99 ? 10.970 12.553 -7.866 1.00 83.38 99 ARG A N 1
ATOM 770 C CA . ARG A 1 99 ? 10.611 12.824 -6.471 1.00 83.38 99 ARG A CA 1
ATOM 771 C C . ARG A 1 99 ? 9.370 12.035 -6.118 1.00 83.38 99 ARG A C 1
ATOM 773 O O . ARG A 1 99 ? 8.356 12.165 -6.785 1.00 83.38 99 ARG A O 1
ATOM 780 N N . VAL A 1 100 ? 9.457 11.230 -5.071 1.00 90.31 100 VAL A N 1
ATOM 781 C CA . VAL A 1 100 ? 8.326 10.452 -4.572 1.00 90.31 100 VAL A CA 1
ATOM 782 C C . VAL A 1 100 ? 7.764 11.185 -3.363 1.00 90.31 100 VAL A C 1
ATOM 784 O O . VAL A 1 100 ? 8.515 11.538 -2.454 1.00 90.31 100 VAL A O 1
ATOM 787 N N . ALA A 1 101 ? 6.459 11.448 -3.352 1.00 92.25 101 ALA A N 1
ATOM 788 C CA . ALA A 1 101 ? 5.797 12.010 -2.182 1.00 92.25 101 ALA A CA 1
ATOM 789 C C . ALA A 1 101 ? 5.795 10.964 -1.063 1.00 92.25 101 ALA A C 1
ATOM 791 O O . ALA A 1 101 ? 5.350 9.835 -1.264 1.00 92.25 101 ALA A O 1
ATOM 792 N N . ILE A 1 102 ? 6.290 11.340 0.113 1.00 94.38 102 ILE A N 1
ATOM 793 C CA . ILE A 1 102 ? 6.372 10.467 1.286 1.00 94.38 102 ILE A CA 1
ATOM 794 C C . ILE A 1 102 ? 5.520 11.076 2.395 1.00 94.38 102 ILE A C 1
ATOM 796 O O . ILE A 1 102 ? 5.517 12.290 2.600 1.00 94.38 102 ILE A O 1
ATOM 800 N N . GLY A 1 103 ? 4.809 10.227 3.122 1.00 95.31 103 GLY A N 1
ATOM 801 C CA . GLY A 1 103 ? 4.079 10.605 4.325 1.00 95.31 103 GLY A CA 1
ATOM 802 C C . GLY A 1 103 ? 3.957 9.422 5.267 1.00 95.31 103 GLY A C 1
ATOM 803 O O . GLY A 1 103 ? 4.666 8.421 5.126 1.00 95.31 103 GLY A O 1
ATOM 804 N N . ARG A 1 104 ? 3.070 9.544 6.247 1.00 97.38 104 ARG A N 1
ATOM 805 C CA . ARG A 1 104 ? 2.797 8.489 7.217 1.00 97.38 104 ARG A CA 1
ATOM 806 C C . ARG A 1 104 ? 1.353 8.049 7.110 1.00 97.38 104 ARG A C 1
ATOM 808 O O . ARG A 1 104 ? 0.453 8.869 7.187 1.00 97.38 104 ARG A O 1
ATOM 815 N N . VAL A 1 105 ? 1.138 6.755 6.963 1.00 97.88 105 VAL A N 1
ATOM 816 C CA . VAL A 1 105 ? -0.170 6.147 7.165 1.00 97.88 105 VAL A CA 1
ATOM 817 C C . VAL A 1 105 ? -0.350 5.904 8.653 1.00 97.88 105 VAL A C 1
ATOM 819 O O . VAL A 1 105 ? 0.530 5.318 9.292 1.00 97.88 105 VAL A O 1
ATOM 822 N N . ILE A 1 106 ? -1.476 6.366 9.186 1.00 98.31 106 ILE A N 1
ATOM 823 C CA . ILE A 1 106 ? -1.866 6.188 10.580 1.00 98.31 106 ILE A CA 1
ATOM 824 C C . ILE A 1 106 ? -3.232 5.527 10.608 1.00 98.31 106 ILE A C 1
ATOM 826 O O . ILE A 1 106 ? -4.161 5.984 9.940 1.00 98.31 106 ILE A O 1
ATOM 830 N N . LEU A 1 107 ? -3.330 4.435 11.357 1.00 98.06 107 LEU A N 1
ATOM 831 C CA . LEU A 1 107 ? -4.574 3.709 11.554 1.00 98.06 107 LEU A CA 1
ATOM 832 C C . LEU A 1 107 ? -5.039 3.930 12.977 1.00 98.06 107 LEU A C 1
ATOM 834 O O . LEU A 1 107 ? -4.261 3.759 13.917 1.00 98.06 107 LEU A O 1
ATOM 838 N N . TYR A 1 108 ? -6.307 4.281 13.102 1.00 97.75 108 TYR A N 1
ATOM 839 C CA . TYR A 1 108 ? -6.992 4.456 14.365 1.00 97.75 108 TYR A CA 1
ATOM 840 C C . TYR A 1 108 ? -7.937 3.287 14.595 1.00 97.75 108 TYR A C 1
ATOM 842 O O . TYR A 1 108 ? -8.601 2.848 13.656 1.00 97.75 108 TYR A O 1
ATOM 850 N N . ASP A 1 109 ? -7.987 2.785 15.824 1.00 96.12 109 ASP A N 1
ATOM 851 C CA . ASP A 1 109 ? -9.020 1.837 16.236 1.00 96.12 109 ASP A CA 1
ATOM 852 C C . ASP A 1 109 ? -10.388 2.521 16.404 1.00 96.12 109 ASP A C 1
ATOM 854 O O . ASP A 1 109 ? -10.527 3.738 16.263 1.00 96.12 109 ASP A O 1
ATOM 858 N N . ILE A 1 110 ? -11.401 1.721 16.744 1.00 95.50 110 ILE A N 1
ATOM 859 C CA . ILE A 1 110 ? -12.776 2.173 16.998 1.00 95.50 110 ILE A CA 1
ATOM 860 C C . ILE A 1 110 ? -12.896 3.171 18.164 1.00 95.50 110 ILE A C 1
ATOM 862 O O . ILE A 1 110 ? -13.863 3.925 18.236 1.00 95.50 110 ILE A O 1
ATOM 866 N N . ALA A 1 111 ? -11.923 3.195 19.079 1.00 94.50 111 ALA A N 1
ATOM 867 C CA . ALA A 1 111 ? -11.871 4.138 20.194 1.00 94.50 111 ALA A CA 1
ATOM 868 C C . ALA A 1 111 ? -11.108 5.429 19.838 1.00 94.50 111 ALA A C 1
ATOM 870 O O . ALA A 1 111 ? -11.004 6.335 20.664 1.00 94.50 111 ALA A O 1
ATOM 871 N N . GLY A 1 112 ? -10.587 5.539 18.612 1.00 94.69 112 GLY A N 1
ATOM 872 C CA . GLY A 1 112 ? -9.832 6.694 18.142 1.00 94.69 112 GLY A CA 1
ATOM 873 C C . GLY A 1 112 ? -8.359 6.693 18.555 1.00 94.69 112 GLY A C 1
ATOM 874 O O . GLY A 1 112 ? -7.692 7.718 18.395 1.00 94.69 112 GLY A O 1
ATOM 875 N N . ASN A 1 113 ? -7.820 5.575 19.047 1.00 94.75 113 ASN A N 1
ATOM 876 C CA . ASN A 1 113 ? -6.406 5.461 19.398 1.00 94.75 113 ASN A CA 1
ATOM 877 C C . ASN A 1 113 ? -5.573 5.047 18.179 1.00 94.75 113 ASN A C 1
ATOM 879 O O . ASN A 1 113 ? -5.984 4.159 17.430 1.00 94.75 113 ASN A O 1
ATOM 883 N N . PRO A 1 114 ? -4.381 5.634 17.965 1.00 95.56 114 PRO A N 1
ATOM 884 C CA . PRO A 1 114 ? -3.498 5.204 16.890 1.00 95.56 114 PRO A CA 1
ATOM 885 C C . PRO A 1 114 ? -2.913 3.819 17.204 1.00 95.56 114 PRO A C 1
ATOM 887 O O . PRO A 1 114 ? -2.135 3.659 18.143 1.00 95.56 114 PRO A O 1
ATOM 890 N N . VAL A 1 115 ? -3.245 2.821 16.386 1.00 94.69 115 VAL A N 1
ATOM 891 C CA . VAL A 1 115 ? -2.733 1.443 16.513 1.00 94.69 115 VAL A CA 1
ATOM 892 C C . VAL A 1 115 ? -1.527 1.176 15.617 1.00 94.69 115 VAL A C 1
ATOM 894 O O . VAL A 1 115 ? -0.739 0.263 15.870 1.00 94.69 115 VAL A O 1
ATOM 897 N N . LEU A 1 116 ? -1.347 1.987 14.574 1.00 96.12 116 LEU A N 1
ATOM 898 C CA . LEU A 1 116 ? -0.218 1.881 13.663 1.00 96.12 116 LEU A CA 1
ATOM 899 C C . LEU A 1 116 ? 0.159 3.246 13.101 1.00 96.12 116 LEU A C 1
ATOM 901 O O . LEU A 1 116 ? -0.705 4.012 12.696 1.00 96.12 116 LEU A O 1
ATOM 905 N N . GLU A 1 117 ? 1.463 3.488 12.980 1.00 96.81 117 GLU A N 1
ATOM 906 C CA . GLU A 1 117 ? 2.023 4.590 12.202 1.00 96.81 117 GLU A CA 1
ATOM 907 C C . GLU A 1 117 ? 3.205 4.075 11.370 1.00 96.81 117 GLU A C 1
ATOM 909 O O . GLU A 1 117 ? 4.163 3.501 11.908 1.00 96.81 117 GLU A O 1
ATOM 914 N N . ARG A 1 118 ? 3.138 4.226 10.042 1.00 96.12 118 ARG A N 1
ATOM 915 C CA . ARG A 1 118 ? 4.174 3.750 9.110 1.00 96.12 118 ARG A CA 1
ATOM 916 C C . ARG A 1 118 ? 4.404 4.730 7.976 1.00 96.12 118 ARG A C 1
ATOM 918 O O . ARG A 1 118 ? 3.470 5.320 7.451 1.00 96.12 118 ARG A O 1
ATOM 925 N N . MET A 1 119 ? 5.663 4.874 7.577 1.00 95.56 119 MET A N 1
ATOM 926 C CA . MET A 1 119 ? 6.024 5.658 6.402 1.00 95.56 119 MET A CA 1
ATOM 927 C C . MET A 1 119 ? 5.584 4.928 5.129 1.00 95.56 119 MET A C 1
ATOM 929 O O . MET A 1 119 ? 5.774 3.717 5.021 1.00 95.56 119 MET A O 1
ATOM 933 N N . VAL A 1 120 ? 5.021 5.664 4.171 1.00 96.44 120 VAL A N 1
ATOM 934 C CA . VAL A 1 120 ? 4.638 5.145 2.850 1.00 96.44 120 VAL A CA 1
ATOM 935 C C . VAL A 1 120 ? 4.888 6.189 1.761 1.00 96.44 120 VAL A C 1
ATOM 937 O O . VAL A 1 120 ? 4.964 7.389 2.036 1.00 96.44 120 VAL A O 1
ATOM 940 N N . ALA A 1 121 ? 4.979 5.722 0.517 1.00 95.69 121 ALA A N 1
ATOM 941 C CA . ALA A 1 121 ? 4.985 6.569 -0.669 1.00 95.69 121 ALA A CA 1
ATOM 942 C C . ALA A 1 121 ? 3.565 6.762 -1.211 1.00 95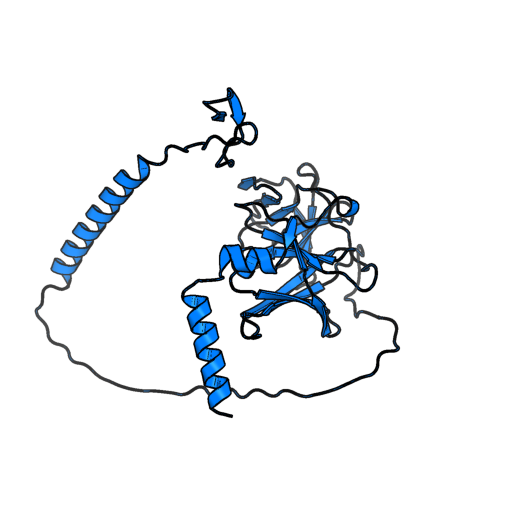.69 121 ALA A C 1
ATOM 944 O O . ALA A 1 121 ? 2.793 5.803 -1.259 1.00 95.69 121 ALA A O 1
ATOM 945 N N . ALA A 1 122 ? 3.269 7.978 -1.666 1.00 96.25 122 ALA A N 1
ATOM 946 C CA . ALA A 1 122 ? 2.021 8.354 -2.315 1.00 96.25 122 ALA A CA 1
ATOM 947 C C . ALA A 1 122 ? 2.226 8.662 -3.807 1.00 96.25 122 ALA A C 1
ATOM 949 O O . ALA A 1 122 ? 3.254 9.216 -4.217 1.00 96.25 122 ALA A O 1
ATOM 950 N N . SER A 1 123 ? 1.220 8.317 -4.607 1.00 96.19 123 SER A N 1
ATOM 951 C CA . SER A 1 123 ? 1.142 8.636 -6.033 1.00 96.19 123 SER A CA 1
ATOM 952 C C . SER A 1 123 ? 0.522 10.007 -6.305 1.00 96.19 123 SER A C 1
ATOM 954 O O . SER A 1 123 ? 0.019 10.667 -5.395 1.00 96.19 123 SER A O 1
ATOM 956 N N . GLU A 1 124 ? 0.540 10.423 -7.575 1.00 94.19 124 GLU A N 1
ATOM 957 C CA . GLU A 1 124 ? 0.039 11.724 -8.045 1.00 94.19 124 GLU A CA 1
ATOM 958 C C . GLU A 1 124 ? -1.400 12.013 -7.574 1.00 94.19 124 GLU A C 1
ATOM 960 O O . GLU A 1 124 ? -1.708 13.115 -7.114 1.00 94.19 124 GLU A O 1
ATOM 965 N N . SER A 1 125 ? -2.260 10.995 -7.637 1.00 93.44 125 SER A N 1
ATOM 966 C CA . SER A 1 125 ? -3.691 11.026 -7.300 1.00 93.44 125 SER A CA 1
ATOM 967 C C . SER A 1 125 ? -3.997 10.446 -5.914 1.00 93.44 125 SER A C 1
ATOM 969 O O . SER A 1 125 ? -5.146 10.086 -5.644 1.00 93.44 125 SER A O 1
ATOM 971 N N . GLY A 1 126 ? -2.984 10.325 -5.051 1.00 95.62 126 GLY A N 1
ATOM 972 C CA . GLY A 1 126 ? -3.152 9.926 -3.653 1.00 95.62 126 GLY A CA 1
ATOM 973 C C . GLY A 1 126 ? -3.298 8.424 -3.409 1.00 95.62 126 GLY A C 1
ATOM 974 O O . GLY A 1 126 ? -3.937 8.036 -2.434 1.00 95.62 126 GLY A O 1
ATOM 975 N N . TRP A 1 127 ? -2.727 7.566 -4.263 1.00 97.62 127 TRP A N 1
ATOM 976 C CA . TRP A 1 127 ? -2.665 6.126 -3.989 1.00 97.62 127 TRP A CA 1
ATOM 977 C C . TRP A 1 127 ? -1.444 5.771 -3.141 1.00 97.62 127 TRP A C 1
ATOM 979 O O . TRP A 1 127 ? -0.332 6.210 -3.432 1.00 97.62 127 TRP A O 1
ATOM 989 N N . VAL A 1 128 ? -1.642 4.930 -2.130 1.00 97.94 128 VAL A N 1
ATOM 990 C CA . VAL A 1 128 ? -0.601 4.394 -1.246 1.00 97.94 128 VAL A CA 1
ATOM 991 C C . VAL A 1 128 ? -0.712 2.876 -1.180 1.00 97.94 128 VAL A C 1
ATOM 993 O O . VAL A 1 128 ? -1.810 2.330 -1.110 1.00 97.94 128 VAL A O 1
ATOM 996 N N . ALA A 1 129 ? 0.421 2.179 -1.190 1.00 98.19 129 ALA A N 1
ATOM 997 C CA . ALA A 1 129 ? 0.437 0.737 -0.973 1.00 98.19 129 ALA A CA 1
ATOM 998 C C . ALA A 1 129 ? 0.575 0.427 0.518 1.00 98.19 129 ALA A C 1
ATOM 1000 O O . ALA A 1 129 ? 1.487 0.934 1.176 1.00 98.19 129 ALA A O 1
ATOM 1001 N N . ILE A 1 130 ? -0.322 -0.408 1.044 1.00 97.88 130 ILE A N 1
ATOM 1002 C CA . ILE A 1 130 ? -0.360 -0.776 2.461 1.00 97.88 130 ILE A CA 1
ATOM 1003 C C . ILE A 1 130 ? -0.456 -2.306 2.577 1.00 97.88 130 ILE A C 1
ATOM 1005 O O . ILE A 1 130 ? -1.384 -2.902 2.021 1.00 97.88 130 ILE A O 1
ATOM 1009 N N . PRO A 1 131 ? 0.479 -2.962 3.288 1.00 97.50 131 PRO A N 1
ATOM 1010 C CA . PRO A 1 131 ? 0.384 -4.367 3.660 1.00 97.50 131 PRO A CA 1
ATOM 1011 C C . PRO A 1 131 ? -0.923 -4.684 4.378 1.00 97.50 131 PRO A C 1
ATOM 1013 O O . PRO A 1 131 ? -1.268 -4.037 5.360 1.00 97.50 131 PRO A O 1
ATOM 1016 N N . LEU A 1 132 ? -1.611 -5.741 3.964 1.00 95.38 132 LEU A N 1
ATOM 1017 C CA . LEU A 1 132 ? -2.922 -6.103 4.497 1.00 95.38 132 LEU A CA 1
ATOM 1018 C C . LEU A 1 132 ? -2.909 -6.320 6.016 1.00 95.38 132 LEU A C 1
ATOM 1020 O O . LEU A 1 132 ? -3.810 -5.904 6.735 1.00 95.38 132 LEU A O 1
ATOM 1024 N N . ARG A 1 133 ? -1.844 -6.932 6.533 1.00 94.50 133 ARG A N 1
ATOM 1025 C CA . ARG A 1 133 ? -1.680 -7.168 7.974 1.00 94.50 133 ARG A CA 1
ATOM 1026 C C . ARG A 1 133 ? -1.528 -5.892 8.805 1.00 94.50 133 ARG A C 1
ATOM 1028 O O . ARG A 1 133 ? -1.687 -5.955 10.016 1.00 94.50 133 ARG A O 1
ATOM 1035 N N . TRP A 1 134 ? -1.175 -4.767 8.182 1.00 95.50 134 TRP A N 1
ATOM 1036 C CA . TRP A 1 134 ? -1.146 -3.463 8.849 1.00 95.50 134 TRP A CA 1
ATOM 1037 C C . TRP A 1 134 ? -2.554 -2.913 9.043 1.00 95.50 134 TRP A C 1
ATOM 1039 O O . TRP A 1 134 ? -2.786 -2.194 10.003 1.00 95.50 134 TRP A O 1
ATOM 1049 N N . CYS A 1 135 ? -3.473 -3.274 8.147 1.00 95.94 135 CYS A N 1
ATOM 1050 C CA . CYS A 1 135 ? -4.830 -2.751 8.066 1.00 95.94 135 CYS A CA 1
ATOM 1051 C C . CYS A 1 135 ? -5.791 -3.309 9.129 1.00 95.94 135 CYS A C 1
ATOM 1053 O O . CYS A 1 135 ? -6.851 -2.734 9.368 1.00 95.94 135 CYS A O 1
ATOM 1055 N N . ILE A 1 136 ? -5.451 -4.445 9.745 1.00 94.00 136 ILE A N 1
ATOM 1056 C CA . ILE A 1 136 ? -6.335 -5.157 10.676 1.00 94.00 136 ILE A CA 1
ATOM 1057 C C . ILE A 1 136 ? -6.549 -4.323 11.944 1.00 94.00 136 ILE A C 1
ATOM 1059 O O . ILE A 1 136 ? -5.589 -3.897 12.581 1.00 94.00 136 ILE A O 1
ATOM 1063 N N . GLY A 1 137 ? -7.816 -4.128 12.319 1.00 93.31 137 GLY A N 1
ATOM 1064 C CA . GLY A 1 137 ? -8.210 -3.356 13.503 1.00 93.31 137 GLY A CA 1
ATOM 1065 C C . GLY A 1 137 ? -8.244 -1.841 13.302 1.00 93.31 137 GLY A C 1
ATOM 1066 O O . GLY A 1 137 ? -8.688 -1.133 14.200 1.00 93.31 137 GLY A O 1
ATOM 1067 N N . GLY A 1 138 ? -7.825 -1.334 12.137 1.00 96.44 138 GLY A N 1
ATOM 1068 C CA . GLY A 1 138 ? -7.971 0.078 11.797 1.00 96.44 138 GLY A CA 1
ATOM 1069 C C . GLY A 1 138 ? -9.389 0.383 11.318 1.00 96.44 138 GLY A C 1
ATOM 1070 O O . GLY A 1 138 ? -9.783 -0.097 10.257 1.00 96.44 138 GLY A O 1
ATOM 1071 N N . GLU A 1 139 ? -10.129 1.195 12.062 1.00 96.81 139 GLU A N 1
ATOM 1072 C CA . GLU A 1 139 ? -11.465 1.683 11.704 1.00 96.81 139 GLU A CA 1
ATOM 1073 C C . GLU A 1 139 ? -11.392 2.953 10.848 1.00 96.81 139 GLU A C 1
ATOM 1075 O O . GLU A 1 139 ? -12.072 3.046 9.827 1.00 96.81 139 GLU A O 1
ATOM 1080 N N . ARG A 1 140 ? -10.481 3.873 11.191 1.00 97.88 140 ARG A N 1
ATOM 1081 C CA . ARG A 1 140 ? -10.235 5.113 10.441 1.00 97.88 140 ARG A CA 1
ATOM 1082 C C . ARG A 1 140 ? -8.777 5.234 10.054 1.00 97.88 140 ARG A C 1
ATOM 1084 O O . ARG A 1 140 ? -7.881 5.051 10.878 1.00 97.88 140 ARG A O 1
ATOM 1091 N N . TRP A 1 141 ? -8.520 5.518 8.783 1.00 98.25 141 TRP A N 1
ATOM 1092 C CA . TRP A 1 141 ? -7.168 5.551 8.235 1.00 98.25 141 TRP A CA 1
ATOM 1093 C C . TRP A 1 141 ? -6.878 6.935 7.673 1.00 98.25 141 TRP A C 1
ATOM 1095 O O . TRP A 1 141 ? -7.699 7.518 6.967 1.00 98.25 141 TRP A O 1
ATOM 1105 N N . VAL A 1 142 ? -5.690 7.459 7.954 1.00 98.25 142 VAL A N 1
ATOM 1106 C CA . VAL A 1 142 ? -5.258 8.752 7.419 1.00 98.25 142 VAL A CA 1
ATOM 1107 C C . VAL A 1 142 ? -3.859 8.665 6.844 1.00 98.25 142 VAL A C 1
ATOM 1109 O O . VAL A 1 142 ? -2.993 7.949 7.345 1.00 98.25 142 VAL A O 1
ATOM 1112 N N . PHE A 1 143 ? -3.631 9.448 5.803 1.00 98.00 143 PHE A N 1
ATOM 1113 C CA . PHE A 1 143 ? -2.316 9.802 5.318 1.00 98.00 143 PHE A CA 1
ATOM 1114 C C . PHE A 1 143 ? -1.931 11.164 5.898 1.00 98.00 143 PHE A C 1
ATOM 1116 O O . PHE A 1 143 ? -2.520 12.186 5.553 1.00 98.00 143 PHE A O 1
ATOM 1123 N N . ARG A 1 144 ? -0.933 11.183 6.780 1.00 97.12 144 ARG A N 1
ATOM 1124 C CA . ARG A 1 144 ? -0.334 12.397 7.327 1.00 97.12 144 ARG A CA 1
ATOM 1125 C C . ARG A 1 144 ? 0.857 12.824 6.472 1.00 97.12 144 ARG A C 1
ATOM 1127 O O . ARG A 1 144 ? 1.838 12.085 6.339 1.00 97.12 144 ARG A O 1
ATOM 1134 N N . THR A 1 145 ? 0.796 14.021 5.901 1.00 93.31 145 THR A N 1
ATOM 1135 C CA . THR A 1 145 ? 1.906 14.602 5.136 1.00 93.31 145 THR A CA 1
ATOM 1136 C C . THR A 1 145 ? 3.076 14.971 6.056 1.00 93.31 145 THR A C 1
ATOM 1138 O O . THR A 1 145 ? 2.930 15.064 7.275 1.00 93.31 145 THR A O 1
ATOM 1141 N N . LEU A 1 146 ? 4.256 15.246 5.488 1.00 87.25 146 LEU A N 1
ATOM 1142 C CA . LEU A 1 146 ? 5.395 15.766 6.263 1.00 87.25 146 LEU A CA 1
ATOM 1143 C C . LEU A 1 146 ? 5.113 17.133 6.910 1.00 87.25 146 LEU A C 1
ATOM 1145 O O . LEU A 1 146 ? 5.759 17.482 7.892 1.00 87.25 146 LEU A O 1
ATOM 1149 N N . ALA A 1 147 ? 4.154 17.890 6.369 1.00 88.31 147 ALA A N 1
ATOM 1150 C CA . ALA A 1 147 ? 3.696 19.153 6.940 1.00 88.31 147 ALA A CA 1
ATOM 1151 C C . ALA A 1 147 ? 2.691 18.961 8.094 1.00 88.31 147 ALA A C 1
ATOM 1153 O O . ALA A 1 147 ? 2.288 19.941 8.710 1.00 88.31 147 ALA A O 1
ATOM 1154 N N . GLY A 1 148 ? 2.288 17.719 8.388 1.00 91.00 148 GLY A N 1
ATOM 1155 C CA . GLY A 1 148 ? 1.347 17.388 9.459 1.00 91.00 148 GLY A CA 1
ATOM 1156 C C . GLY A 1 148 ? -0.127 17.387 9.045 1.00 91.00 148 GLY A C 1
ATOM 1157 O O . GLY A 1 148 ? -0.971 17.064 9.870 1.00 91.00 148 GLY A O 1
ATOM 1158 N N . GLU A 1 149 ? -0.446 17.698 7.786 1.00 92.25 149 GLU A N 1
ATOM 1159 C CA . GLU A 1 149 ? -1.818 17.624 7.265 1.00 92.25 149 GLU A CA 1
ATOM 1160 C C . GLU A 1 149 ? -2.297 16.172 7.222 1.00 92.25 149 GLU A C 1
ATOM 1162 O O . GLU A 1 149 ? -1.595 15.316 6.682 1.00 92.25 149 GLU A O 1
ATOM 1167 N N . GLU A 1 150 ? -3.488 15.905 7.756 1.00 95.56 150 GLU A N 1
ATOM 1168 C CA . GLU A 1 150 ? -4.119 14.587 7.722 1.00 95.56 150 GLU A CA 1
ATOM 1169 C C . GLU A 1 150 ? -5.183 14.518 6.632 1.00 95.56 150 GLU A C 1
ATOM 1171 O O . GLU A 1 150 ? -6.138 15.293 6.615 1.00 95.56 150 GLU A O 1
ATOM 1176 N N . LEU A 1 151 ? -5.020 13.553 5.733 1.00 96.94 151 LEU A N 1
ATOM 1177 C CA . LEU A 1 151 ? -5.929 13.283 4.630 1.00 96.94 151 LEU A CA 1
ATOM 1178 C C . LEU A 1 151 ? -6.545 11.905 4.834 1.00 96.94 151 LEU A C 1
ATOM 1180 O O . LEU A 1 151 ? -5.830 10.911 4.944 1.00 96.94 151 LEU A O 1
ATOM 1184 N N . GLU A 1 152 ? -7.868 11.836 4.889 1.00 97.88 152 GLU A N 1
ATOM 1185 C CA . GLU A 1 152 ? -8.571 10.572 5.089 1.00 97.88 152 GLU A CA 1
ATOM 1186 C C . GLU A 1 152 ? -8.362 9.623 3.901 1.00 97.88 152 GLU A C 1
ATOM 1188 O O . GLU A 1 152 ? -8.542 9.993 2.734 1.00 97.88 152 GLU A O 1
ATOM 1193 N N . ILE A 1 153 ? -7.985 8.385 4.214 1.00 98.56 153 ILE A N 1
ATOM 1194 C CA . ILE A 1 153 ? -7.958 7.276 3.267 1.00 98.56 153 ILE A CA 1
ATOM 1195 C C . ILE A 1 153 ? -9.346 6.644 3.307 1.00 98.56 153 ILE A C 1
ATOM 1197 O O . ILE A 1 153 ? -9.753 6.110 4.334 1.00 98.56 153 ILE A O 1
ATOM 1201 N N . PHE A 1 154 ? -10.078 6.714 2.199 1.00 97.38 154 PHE A N 1
ATOM 1202 C CA . PHE A 1 154 ? -11.503 6.367 2.175 1.00 97.38 154 PHE A CA 1
ATOM 1203 C C . PHE A 1 154 ? -11.781 4.959 1.633 1.00 97.38 154 PHE A C 1
ATOM 1205 O O . PHE A 1 154 ? -12.823 4.370 1.921 1.00 97.38 154 PHE A O 1
ATOM 1212 N N . GLY A 1 155 ? -10.858 4.386 0.862 1.00 97.88 155 GLY A N 1
ATOM 1213 C CA . GLY A 1 155 ? -11.012 3.043 0.312 1.00 97.88 155 GLY A CA 1
ATOM 1214 C C . GLY A 1 155 ? -9.853 2.632 -0.580 1.00 97.88 155 GLY A C 1
ATOM 1215 O O . GLY A 1 155 ? -8.870 3.359 -0.701 1.00 97.88 155 GLY A O 1
ATOM 1216 N N . GLY A 1 156 ? -9.942 1.453 -1.180 1.00 97.50 156 GLY A N 1
ATOM 1217 C CA . GLY A 1 156 ? -8.854 0.876 -1.951 1.00 97.50 156 GLY A CA 1
ATOM 1218 C C . GLY A 1 156 ? -9.258 -0.254 -2.888 1.00 97.50 156 GLY A C 1
ATOM 1219 O O . GLY A 1 156 ? -10.436 -0.486 -3.159 1.00 97.50 156 GLY A O 1
ATOM 1220 N N . ILE A 1 157 ? -8.230 -0.926 -3.394 1.00 97.50 157 ILE A N 1
ATOM 1221 C CA . ILE A 1 157 ? -8.261 -2.109 -4.246 1.00 97.50 157 ILE A CA 1
ATOM 1222 C C . ILE A 1 157 ? -7.399 -3.165 -3.559 1.00 97.50 157 ILE A C 1
ATOM 1224 O O . ILE A 1 157 ? -6.222 -2.929 -3.260 1.00 97.50 157 ILE A O 1
ATOM 1228 N N . ILE A 1 158 ? -7.989 -4.327 -3.309 1.00 95.81 158 ILE A N 1
ATOM 1229 C CA . ILE A 1 158 ? -7.334 -5.462 -2.666 1.00 95.81 158 ILE A CA 1
ATOM 1230 C C . ILE A 1 158 ? -8.013 -6.746 -3.144 1.00 95.81 158 ILE A C 1
ATOM 1232 O O . ILE A 1 158 ? -9.237 -6.833 -3.170 1.00 95.81 158 ILE A O 1
ATOM 1236 N N . GLY A 1 159 ? -7.221 -7.733 -3.556 1.00 92.81 159 GLY A N 1
ATOM 1237 C CA . GLY A 1 159 ? -7.720 -9.078 -3.832 1.00 92.81 159 GLY A CA 1
ATOM 1238 C C . GLY A 1 159 ? -7.823 -9.916 -2.561 1.00 92.81 159 GLY A C 1
ATOM 1239 O O . GLY A 1 159 ? -7.109 -9.672 -1.591 1.00 92.81 159 GLY A O 1
ATOM 1240 N N . ASP A 1 160 ? -8.646 -10.963 -2.588 1.00 88.44 160 ASP A N 1
ATOM 1241 C CA . ASP A 1 160 ? -8.913 -11.835 -1.427 1.00 88.44 160 ASP A CA 1
ATOM 1242 C C . ASP A 1 160 ? -7.648 -12.437 -0.784 1.00 88.44 160 ASP A C 1
ATOM 1244 O O . ASP A 1 160 ? -7.638 -12.780 0.399 1.00 88.44 160 ASP A O 1
ATOM 1248 N N . TYR A 1 161 ? -6.582 -12.585 -1.575 1.00 89.56 161 TYR A N 1
ATOM 1249 C CA . TYR A 1 161 ? -5.307 -13.183 -1.171 1.00 89.56 161 TYR A CA 1
ATOM 1250 C C . TYR A 1 161 ? -4.106 -12.269 -1.439 1.00 89.56 161 TYR A C 1
ATOM 1252 O O . TYR A 1 161 ? -2.966 -12.737 -1.423 1.00 89.56 161 TYR A O 1
ATOM 1260 N N . ASP A 1 162 ? -4.348 -10.990 -1.726 1.00 94.69 162 ASP A N 1
ATOM 1261 C CA . ASP A 1 162 ? -3.270 -10.030 -1.927 1.00 94.69 162 ASP A CA 1
ATOM 1262 C C . ASP A 1 162 ? -2.641 -9.685 -0.565 1.00 94.69 162 ASP A C 1
ATOM 1264 O O . ASP A 1 162 ? -3.333 -9.376 0.404 1.00 94.69 162 ASP A O 1
ATOM 1268 N N . ASP A 1 163 ? -1.309 -9.707 -0.478 1.00 96.06 163 ASP A N 1
ATOM 1269 C CA . ASP A 1 163 ? -0.602 -9.335 0.761 1.00 96.06 163 ASP A CA 1
ATOM 1270 C C . ASP A 1 163 ? -0.567 -7.809 0.964 1.00 96.06 163 ASP A C 1
ATOM 1272 O O . ASP A 1 163 ? -0.282 -7.323 2.062 1.00 96.06 163 ASP A O 1
ATOM 1276 N N . VAL A 1 164 ? -0.798 -7.047 -0.109 1.00 97.69 164 VAL A N 1
ATOM 1277 C CA . VAL A 1 164 ? -0.668 -5.589 -0.176 1.00 97.69 164 VAL A CA 1
ATOM 1278 C C . VAL A 1 164 ? -1.821 -5.027 -0.997 1.00 97.69 164 VAL A C 1
ATOM 1280 O O . VAL A 1 164 ? -2.028 -5.437 -2.137 1.00 97.69 164 VAL A O 1
ATOM 1283 N N . GLY A 1 165 ? -2.533 -4.055 -0.430 1.00 97.25 165 GLY A N 1
ATOM 1284 C CA . GLY A 1 165 ? -3.589 -3.313 -1.119 1.00 97.25 165 GLY A CA 1
ATOM 1285 C C . GLY A 1 165 ? -3.123 -1.932 -1.556 1.00 97.25 165 GLY A C 1
ATOM 1286 O O . GLY A 1 165 ? -2.209 -1.360 -0.955 1.00 97.25 165 GLY A O 1
ATOM 1287 N N . LEU A 1 166 ? -3.776 -1.385 -2.580 1.00 97.88 166 LEU A N 1
ATOM 1288 C CA . LEU A 1 166 ? -3.667 0.030 -2.929 1.00 97.88 166 LEU A CA 1
ATOM 1289 C C . LEU A 1 166 ? -4.838 0.793 -2.342 1.00 97.88 166 LEU A C 1
ATOM 1291 O O . LEU A 1 166 ? -5.984 0.477 -2.626 1.00 97.88 166 LEU A O 1
ATOM 1295 N N . TRP A 1 167 ? -4.549 1.831 -1.574 1.00 98.31 167 TRP A N 1
ATOM 1296 C CA . TRP A 1 167 ? -5.544 2.627 -0.871 1.00 98.31 167 TRP A CA 1
ATOM 1297 C C . TRP A 1 167 ? -5.450 4.079 -1.295 1.00 98.31 167 TRP A C 1
ATOM 1299 O O . TRP A 1 167 ? -4.366 4.563 -1.612 1.00 98.31 167 TRP A O 1
ATOM 1309 N N . GLN A 1 168 ? -6.581 4.766 -1.328 1.00 97.69 168 GLN A N 1
ATOM 1310 C CA . GLN A 1 168 ? -6.693 6.108 -1.861 1.00 97.69 168 GLN A CA 1
ATOM 1311 C C . GLN A 1 168 ? -7.128 7.094 -0.783 1.00 97.69 168 GLN A C 1
ATOM 1313 O O . GLN A 1 168 ? -8.111 6.881 -0.073 1.00 97.69 168 GLN A O 1
ATOM 1318 N N . PHE A 1 169 ? -6.413 8.212 -0.724 1.00 97.00 169 PHE A N 1
ATOM 1319 C CA . PHE A 1 169 ? -6.893 9.452 -0.131 1.00 97.00 169 PHE A CA 1
ATOM 1320 C C . PHE A 1 169 ? -7.121 10.482 -1.235 1.00 97.00 169 PHE A C 1
ATOM 1322 O O . PHE A 1 169 ? -6.605 10.358 -2.347 1.00 97.00 169 PHE A O 1
ATOM 1329 N N . LYS A 1 170 ? -7.899 11.523 -0.940 1.00 93.69 170 LYS A N 1
ATOM 1330 C CA . LYS A 1 170 ? -8.121 12.616 -1.887 1.00 93.69 170 LYS A CA 1
ATOM 1331 C C . LYS A 1 170 ? -7.160 13.764 -1.575 1.00 93.69 170 LYS A C 1
ATOM 1333 O O . LYS A 1 170 ? -7.374 14.454 -0.579 1.00 93.69 170 LYS A O 1
ATOM 1338 N N . PRO A 1 171 ? -6.114 13.998 -2.384 1.00 87.50 171 PRO A N 1
ATOM 1339 C CA . PRO A 1 171 ? -5.240 15.134 -2.147 1.00 87.50 171 PRO A CA 1
ATOM 1340 C C . PRO A 1 171 ? -5.979 16.443 -2.472 1.00 87.50 171 PRO A C 1
ATOM 1342 O O . PRO A 1 171 ? -6.830 16.485 -3.365 1.00 87.50 171 PRO A O 1
ATOM 1345 N N . GLY A 1 172 ? -5.639 17.533 -1.776 1.00 82.00 172 GLY A N 1
ATOM 1346 C CA . GLY A 1 172 ? -6.188 18.873 -2.048 1.00 82.00 172 GLY A CA 1
ATOM 1347 C C . GLY A 1 172 ? -5.798 19.452 -3.421 1.00 82.00 172 GLY A C 1
ATOM 1348 O O . GLY A 1 172 ? -6.350 20.461 -3.853 1.00 82.00 172 GLY A O 1
ATOM 1349 N N . GLY A 1 173 ? -4.865 18.803 -4.121 1.00 80.56 173 GLY A N 1
ATOM 1350 C CA . GLY A 1 173 ? -4.421 19.091 -5.483 1.00 80.56 173 GLY A CA 1
ATOM 1351 C C . GLY A 1 173 ? -3.444 18.011 -5.973 1.00 80.56 173 GLY A C 1
ATOM 1352 O O . GLY A 1 173 ? -3.083 17.135 -5.190 1.00 80.56 173 GLY A O 1
ATOM 1353 N N . PRO A 1 174 ? -3.005 18.040 -7.244 1.00 77.12 174 PRO A N 1
ATOM 1354 C CA . PRO A 1 174 ? -2.055 17.058 -7.763 1.00 77.12 174 PRO A CA 1
ATOM 1355 C C . PRO A 1 174 ? -0.756 17.066 -6.954 1.00 77.12 174 PRO A C 1
ATOM 1357 O O . PRO A 1 174 ? -0.149 18.123 -6.752 1.00 77.12 174 PRO A O 1
ATOM 1360 N N . LEU A 1 175 ? -0.327 15.892 -6.495 1.00 86.50 175 LEU A N 1
ATOM 1361 C CA . LEU A 1 175 ? 0.955 15.749 -5.816 1.00 86.50 175 LEU A CA 1
ATOM 1362 C C . LEU A 1 175 ? 2.080 15.717 -6.856 1.00 86.50 175 LEU A C 1
ATOM 1364 O O . LEU A 1 175 ? 1.964 15.064 -7.888 1.00 86.50 175 LEU A O 1
ATOM 1368 N N . SER A 1 176 ? 3.195 16.396 -6.578 1.00 88.56 176 SER A N 1
ATOM 1369 C CA . SER A 1 176 ? 4.392 16.351 -7.434 1.00 88.56 176 SER A CA 1
ATOM 1370 C C . SER A 1 176 ? 5.163 15.047 -7.195 1.00 88.56 176 SER A C 1
ATOM 1372 O O . SER A 1 176 ? 6.190 15.023 -6.518 1.00 88.56 176 SER A O 1
ATOM 1374 N N . THR A 1 177 ? 4.592 13.942 -7.668 1.00 92.25 177 THR A N 1
ATOM 1375 C CA . THR A 1 177 ? 5.080 12.570 -7.493 1.00 92.25 177 THR A CA 1
ATOM 1376 C C . THR A 1 177 ? 4.603 11.710 -8.666 1.00 92.25 177 THR A C 1
ATOM 1378 O O . THR A 1 177 ? 3.562 12.016 -9.249 1.00 92.25 177 THR A O 1
ATOM 1381 N N . PRO A 1 178 ? 5.330 10.648 -9.044 1.00 94.56 178 PRO A N 1
ATOM 1382 C CA . PRO A 1 178 ? 4.900 9.733 -10.088 1.00 94.56 178 PRO A CA 1
ATOM 1383 C C . PRO A 1 178 ? 3.490 9.158 -9.907 1.00 94.56 178 PRO A C 1
ATOM 1385 O O . PRO A 1 178 ? 3.098 8.806 -8.789 1.00 94.56 178 PRO A O 1
ATOM 1388 N N . PRO A 1 179 ? 2.759 8.931 -11.009 1.00 96.19 179 PRO A N 1
ATOM 1389 C CA . PRO A 1 179 ? 1.594 8.064 -10.990 1.00 96.19 179 PRO A CA 1
ATOM 1390 C C . PRO A 1 179 ? 2.019 6.590 -10.906 1.00 96.19 179 PRO A C 1
ATOM 1392 O O . PRO A 1 179 ? 3.121 6.208 -11.313 1.00 96.19 179 PRO A O 1
ATOM 1395 N N . VAL A 1 180 ? 1.116 5.740 -10.425 1.00 96.75 180 VAL A N 1
ATOM 1396 C CA . VAL A 1 180 ? 1.271 4.283 -10.410 1.00 96.75 180 VAL A CA 1
ATOM 1397 C C . VAL A 1 180 ? 0.800 3.681 -11.729 1.00 96.75 180 VAL A C 1
ATOM 1399 O O . VAL A 1 180 ? -0.327 3.931 -12.174 1.00 96.75 180 VAL A O 1
ATOM 1402 N N . PHE A 1 181 ? 1.626 2.822 -12.308 1.00 97.19 181 PHE A N 1
ATOM 1403 C CA . PHE A 1 181 ? 1.355 2.058 -13.521 1.00 97.19 181 PHE A CA 1
ATOM 1404 C C . PHE A 1 181 ? 1.626 0.569 -13.296 1.00 97.19 181 PHE A C 1
ATOM 1406 O O . PHE A 1 181 ? 2.378 0.223 -12.382 1.00 97.19 181 PHE A O 1
ATOM 1413 N N . PRO A 1 182 ? 1.007 -0.322 -14.089 1.00 96.62 182 PRO A N 1
ATOM 1414 C CA . PRO A 1 182 ? 1.382 -1.721 -14.098 1.00 96.62 182 PRO A CA 1
ATOM 1415 C C . PRO A 1 182 ? 2.837 -1.840 -14.520 1.00 96.62 182 PRO A C 1
ATOM 1417 O O . PRO A 1 182 ? 3.321 -1.100 -15.382 1.00 96.62 182 PRO A O 1
ATOM 1420 N N . ALA A 1 183 ? 3.529 -2.770 -13.889 1.00 95.75 183 ALA A N 1
ATOM 1421 C CA . ALA A 1 183 ? 4.908 -3.026 -14.218 1.00 95.75 183 ALA A CA 1
ATOM 1422 C C . ALA A 1 183 ? 5.034 -3.839 -15.499 1.00 95.75 183 ALA A C 1
ATOM 1424 O O . ALA A 1 183 ? 4.217 -4.714 -15.790 1.00 95.75 183 ALA A O 1
ATOM 1425 N N . ASP A 1 184 ? 6.124 -3.593 -16.210 1.00 93.19 184 ASP A N 1
ATOM 1426 C CA . ASP A 1 184 ? 6.585 -4.457 -17.283 1.00 93.19 184 ASP A CA 1
ATOM 1427 C C . ASP A 1 184 ? 7.686 -5.379 -16.725 1.00 93.19 184 ASP A C 1
ATOM 1429 O O . ASP A 1 184 ? 8.776 -4.888 -16.403 1.00 93.19 184 ASP A O 1
ATOM 1433 N N . PRO A 1 185 ? 7.427 -6.690 -16.555 1.00 86.81 185 PRO A N 1
ATOM 1434 C CA . PRO A 1 185 ? 8.393 -7.616 -15.964 1.00 86.81 185 PRO A CA 1
ATOM 1435 C C . PRO A 1 185 ? 9.625 -7.844 -16.850 1.00 86.81 185 PRO A C 1
ATOM 1437 O O . PRO A 1 185 ? 10.673 -8.239 -16.334 1.00 86.81 185 PRO A O 1
ATOM 1440 N N . ASP A 1 186 ? 9.526 -7.565 -18.154 1.00 89.50 186 ASP A N 1
ATOM 1441 C CA . ASP A 1 186 ? 10.618 -7.747 -19.114 1.00 89.50 186 ASP A CA 1
ATOM 1442 C C . ASP A 1 186 ? 11.591 -6.559 -19.119 1.00 89.50 186 ASP A C 1
ATOM 1444 O O . ASP A 1 186 ? 12.660 -6.606 -19.738 1.00 89.50 186 ASP A O 1
ATOM 1448 N N . ARG A 1 187 ? 11.247 -5.480 -18.408 1.00 91.81 187 ARG A N 1
ATOM 1449 C CA . ARG A 1 187 ? 12.048 -4.259 -18.327 1.00 91.81 187 ARG A CA 1
ATOM 1450 C C . ARG A 1 187 ? 12.669 -4.088 -16.941 1.00 91.81 187 ARG A C 1
ATOM 1452 O O . ARG A 1 187 ? 12.056 -4.435 -15.931 1.00 91.81 187 ARG A O 1
ATOM 1459 N N . PRO A 1 188 ? 13.882 -3.513 -16.856 1.00 91.88 188 PRO A N 1
ATOM 1460 C CA . PRO A 1 188 ? 14.507 -3.237 -15.570 1.00 91.88 188 PRO A CA 1
ATOM 1461 C C . PRO A 1 188 ? 13.682 -2.228 -14.764 1.00 91.88 188 PRO A C 1
ATOM 1463 O O . PRO A 1 188 ? 13.016 -1.358 -15.327 1.00 91.88 188 PRO A O 1
ATOM 1466 N N . MET A 1 189 ? 13.742 -2.344 -13.440 1.00 93.94 189 MET A N 1
ATOM 1467 C CA . MET A 1 189 ? 13.092 -1.445 -12.486 1.00 93.94 189 MET A CA 1
ATOM 1468 C C . MET A 1 189 ? 14.153 -0.765 -11.627 1.00 93.94 189 MET A C 1
ATOM 1470 O O . MET A 1 189 ? 15.084 -1.416 -11.154 1.00 93.94 189 MET A O 1
ATOM 1474 N N . THR A 1 190 ? 14.004 0.528 -11.362 1.00 94.00 190 THR A N 1
ATOM 1475 C CA . THR A 1 190 ? 14.854 1.233 -10.397 1.00 94.00 190 THR A CA 1
ATOM 1476 C C . THR A 1 190 ? 14.162 1.246 -9.046 1.00 94.00 190 THR A C 1
ATOM 1478 O O . THR A 1 190 ? 13.098 1.836 -8.891 1.00 94.00 190 THR A O 1
ATOM 1481 N N . TRP A 1 191 ? 14.765 0.619 -8.047 1.00 94.25 191 TRP A N 1
ATOM 1482 C CA . TRP A 1 191 ? 14.333 0.743 -6.666 1.00 94.25 191 TRP A CA 1
ATOM 1483 C C . TRP A 1 191 ? 14.921 1.988 -6.018 1.00 94.25 191 TRP A C 1
ATOM 1485 O O . TRP A 1 191 ? 16.116 2.267 -6.158 1.00 94.25 191 TRP A O 1
ATOM 1495 N N . VAL A 1 192 ? 14.086 2.701 -5.272 1.00 93.38 192 VAL A N 1
ATOM 1496 C CA . VAL A 1 192 ? 14.456 3.886 -4.499 1.00 93.38 192 VAL A CA 1
ATOM 1497 C C . VAL A 1 192 ? 14.000 3.688 -3.057 1.00 93.38 192 VAL A C 1
ATOM 1499 O O . VAL A 1 192 ? 12.822 3.416 -2.815 1.00 93.38 192 VAL A O 1
ATOM 1502 N N . SER A 1 193 ? 14.925 3.820 -2.103 1.00 92.69 193 SER A N 1
ATOM 1503 C CA . SER A 1 193 ? 14.612 3.776 -0.668 1.00 92.69 193 SER A CA 1
ATOM 1504 C C . SER A 1 193 ? 13.767 4.989 -0.270 1.00 92.69 193 SER A C 1
ATOM 1506 O O . SER A 1 193 ? 13.996 6.091 -0.763 1.00 92.69 193 SER A O 1
ATOM 1508 N N . LEU A 1 194 ? 12.826 4.811 0.659 1.00 91.44 194 LEU A N 1
ATOM 1509 C CA . LEU A 1 194 ? 12.072 5.933 1.245 1.00 91.44 194 LEU A CA 1
ATOM 1510 C C . LEU A 1 194 ? 12.751 6.524 2.491 1.00 91.44 194 LEU A C 1
ATOM 1512 O O . LEU A 1 194 ? 12.398 7.609 2.937 1.00 91.44 194 LEU A O 1
ATOM 1516 N N . ASP A 1 195 ? 13.716 5.807 3.059 1.00 88.69 195 ASP A N 1
ATOM 1517 C CA . ASP A 1 195 ? 14.381 6.108 4.332 1.00 88.69 195 ASP A CA 1
ATOM 1518 C C . ASP A 1 195 ? 15.882 6.431 4.191 1.00 88.69 195 ASP A C 1
ATOM 1520 O O . ASP A 1 195 ? 16.561 6.697 5.181 1.00 88.69 195 ASP A O 1
ATOM 1524 N N . SER A 1 196 ? 16.425 6.379 2.973 1.00 86.25 196 SER A N 1
ATOM 1525 C CA . SER A 1 196 ? 17.836 6.644 2.680 1.00 86.25 196 SER A CA 1
ATOM 1526 C C . SER A 1 196 ? 18.017 7.065 1.223 1.00 86.25 196 SER A C 1
ATOM 1528 O O . SER A 1 196 ? 17.152 6.818 0.391 1.00 86.25 196 SER A O 1
ATOM 1530 N N . ASP A 1 197 ? 19.182 7.604 0.868 1.00 85.25 197 ASP A N 1
ATOM 1531 C CA . ASP A 1 197 ? 19.496 7.973 -0.523 1.00 85.25 197 ASP A CA 1
ATOM 1532 C C . ASP A 1 197 ? 19.890 6.764 -1.397 1.00 85.25 197 ASP A C 1
ATOM 1534 O O . ASP A 1 197 ? 20.492 6.901 -2.465 1.00 85.25 197 ASP A O 1
ATOM 1538 N N . ARG A 1 198 ? 19.587 5.541 -0.941 1.00 88.38 198 ARG A N 1
ATOM 1539 C CA . ARG A 1 198 ? 19.966 4.310 -1.636 1.00 88.38 198 ARG A CA 1
ATOM 1540 C C . ARG A 1 198 ? 19.059 4.057 -2.829 1.00 88.38 198 ARG A C 1
ATOM 1542 O O . ARG A 1 198 ? 17.837 4.188 -2.761 1.00 88.38 198 ARG A O 1
ATOM 1549 N N . ARG A 1 199 ? 19.685 3.613 -3.913 1.00 90.25 199 ARG A N 1
ATOM 1550 C CA . ARG A 1 199 ? 19.024 3.178 -5.139 1.00 90.25 199 ARG A CA 1
ATOM 1551 C C . ARG A 1 199 ? 19.666 1.892 -5.629 1.00 90.25 199 ARG A C 1
ATOM 1553 O O . ARG A 1 199 ? 20.854 1.670 -5.398 1.00 90.25 199 ARG A O 1
ATOM 1560 N N . ALA A 1 200 ? 18.883 1.056 -6.292 1.00 91.31 200 ALA A N 1
ATOM 1561 C CA . ALA A 1 200 ? 19.376 -0.168 -6.906 1.00 91.31 200 ALA A CA 1
ATOM 1562 C C . ALA A 1 200 ? 18.575 -0.483 -8.165 1.00 91.31 200 ALA A C 1
ATOM 1564 O O . ALA A 1 200 ? 17.369 -0.265 -8.207 1.00 91.31 200 ALA A O 1
ATOM 1565 N N . GLU A 1 201 ? 19.238 -1.005 -9.189 1.00 91.56 201 GLU A N 1
ATOM 1566 C CA . GLU A 1 201 ? 18.556 -1.505 -10.379 1.00 91.56 201 GLU A CA 1
ATOM 1567 C C . GLU A 1 201 ? 18.250 -2.988 -10.218 1.00 91.56 201 GLU A C 1
ATOM 1569 O O . GLU A 1 201 ? 19.115 -3.785 -9.850 1.00 91.56 201 GLU A O 1
ATOM 1574 N N . LEU A 1 202 ? 17.006 -3.352 -10.501 1.00 89.12 202 LEU A N 1
ATOM 1575 C CA . LEU A 1 202 ? 16.539 -4.722 -10.536 1.00 89.12 202 LEU A CA 1
ATOM 1576 C C . LEU A 1 202 ? 16.300 -5.115 -11.992 1.00 89.12 202 LEU A C 1
ATOM 1578 O O . LEU A 1 202 ? 15.451 -4.540 -12.669 1.00 89.12 202 LEU A O 1
ATOM 1582 N N . SER A 1 203 ? 17.051 -6.106 -12.460 1.00 87.88 203 SER A N 1
ATOM 1583 C CA . SER A 1 203 ? 16.882 -6.724 -13.777 1.00 87.88 203 SER A CA 1
ATOM 1584 C C . SER A 1 203 ? 16.575 -8.207 -13.600 1.00 87.88 203 SER A C 1
ATOM 1586 O O . SER A 1 203 ? 17.108 -8.830 -12.683 1.00 87.88 203 SER A O 1
ATOM 1588 N N . GLY A 1 204 ? 15.746 -8.783 -14.473 1.00 80.31 204 GLY A N 1
ATOM 1589 C CA . GLY A 1 204 ? 15.400 -10.207 -14.403 1.00 80.31 204 GLY A CA 1
ATOM 1590 C C . GLY A 1 204 ? 14.512 -10.537 -13.203 1.00 80.31 204 GLY A C 1
ATOM 1591 O O . GLY A 1 204 ? 14.893 -11.310 -12.322 1.00 80.31 204 GLY A O 1
ATOM 1592 N N . VAL A 1 205 ? 13.326 -9.927 -13.159 1.00 84.31 205 VAL A N 1
ATOM 1593 C CA . VAL A 1 205 ? 12.350 -10.124 -12.084 1.00 84.31 205 VAL A CA 1
ATOM 1594 C C . VAL A 1 205 ? 11.891 -11.583 -12.055 1.00 84.31 205 VAL A C 1
ATOM 1596 O O . VAL A 1 205 ? 11.366 -12.101 -13.036 1.00 84.31 205 VAL A O 1
ATOM 1599 N N . SER A 1 206 ? 12.060 -12.250 -10.911 1.00 88.69 206 SER A N 1
ATOM 1600 C CA . SER A 1 206 ? 11.483 -13.579 -10.686 1.00 88.69 206 SER A CA 1
ATOM 1601 C C . SER A 1 206 ? 10.257 -13.475 -9.788 1.00 88.69 206 SER A C 1
ATOM 1603 O O . SER A 1 206 ? 10.344 -13.067 -8.626 1.00 88.69 206 SER A O 1
ATOM 1605 N N . VAL A 1 207 ? 9.104 -13.845 -10.343 1.00 92.31 207 VAL A N 1
ATOM 1606 C CA . VAL A 1 207 ? 7.829 -13.879 -9.624 1.00 92.31 207 VAL A CA 1
ATOM 1607 C C . VAL A 1 207 ? 7.829 -15.081 -8.677 1.00 92.31 207 VAL A C 1
ATOM 1609 O O . VAL A 1 207 ? 8.002 -16.225 -9.092 1.00 92.31 207 VAL A O 1
ATOM 1612 N N . LEU A 1 208 ? 7.679 -14.808 -7.382 1.00 92.19 208 LEU A N 1
ATOM 1613 C CA . LEU A 1 208 ? 7.523 -15.809 -6.325 1.00 92.19 208 LEU A CA 1
ATOM 1614 C C . LEU A 1 208 ? 6.081 -16.296 -6.226 1.00 92.19 208 LEU A C 1
ATOM 1616 O O . LEU A 1 208 ? 5.847 -17.479 -5.991 1.00 92.19 208 LEU A O 1
ATOM 1620 N N . ALA A 1 209 ? 5.132 -15.371 -6.353 1.00 92.81 209 ALA A N 1
ATOM 1621 C CA . ALA A 1 209 ? 3.710 -15.655 -6.300 1.00 92.81 209 ALA A CA 1
ATOM 1622 C C . ALA A 1 209 ? 2.945 -14.621 -7.126 1.00 92.81 209 ALA A C 1
ATOM 1624 O O . ALA A 1 209 ? 3.153 -13.418 -6.962 1.00 92.81 209 ALA A O 1
ATOM 1625 N N . GLU A 1 210 ? 2.041 -15.100 -7.974 1.00 93.31 210 GLU A N 1
ATOM 1626 C CA . GLU A 1 210 ? 1.057 -14.248 -8.633 1.00 93.31 210 GLU A CA 1
ATOM 1627 C C . GLU A 1 210 ? -0.130 -14.031 -7.694 1.00 93.31 210 GLU A C 1
ATOM 1629 O O . GLU A 1 210 ? -0.757 -14.999 -7.256 1.00 93.31 210 GLU A O 1
ATOM 1634 N N . GLN A 1 211 ? -0.448 -12.771 -7.408 1.00 94.06 211 GLN A N 1
ATOM 1635 C CA . GLN A 1 211 ? -1.668 -12.375 -6.704 1.00 94.06 211 GLN A CA 1
ATOM 1636 C C . GLN A 1 211 ? -2.624 -11.688 -7.693 1.00 94.06 211 GLN A C 1
ATOM 1638 O O . GLN A 1 211 ? -2.338 -11.590 -8.898 1.00 94.06 211 GLN A O 1
ATOM 1643 N N . GLN A 1 212 ? -3.798 -11.281 -7.213 1.00 93.75 212 GLN A N 1
ATOM 1644 C CA . GLN A 1 212 ? -4.851 -10.731 -8.060 1.00 93.75 212 GLN A CA 1
ATOM 1645 C C . GLN A 1 212 ? -4.412 -9.398 -8.667 1.00 93.75 212 GLN A C 1
ATOM 1647 O O . GLN A 1 212 ? -4.417 -9.264 -9.892 1.00 93.75 212 GLN A O 1
ATOM 1652 N N . ASN A 1 213 ? -3.987 -8.450 -7.828 1.00 94.69 213 ASN A N 1
ATOM 1653 C CA . ASN A 1 213 ? -3.590 -7.115 -8.282 1.00 94.69 213 ASN A CA 1
ATOM 1654 C C . ASN A 1 213 ? -2.080 -6.853 -8.193 1.00 94.69 213 ASN A C 1
ATOM 1656 O O . ASN A 1 213 ? -1.586 -5.887 -8.782 1.00 94.69 213 ASN A O 1
ATOM 1660 N N . MET A 1 214 ? -1.344 -7.716 -7.492 1.00 95.00 214 MET A N 1
ATOM 1661 C CA . MET A 1 214 ? 0.101 -7.613 -7.294 1.00 95.00 214 MET A CA 1
ATOM 1662 C C . MET A 1 214 ? 0.808 -8.909 -7.704 1.00 95.00 214 MET A C 1
ATOM 1664 O O . MET A 1 214 ? 0.272 -10.000 -7.539 1.00 95.00 214 MET A O 1
ATOM 1668 N N . ASP A 1 215 ? 2.042 -8.808 -8.180 1.00 95.06 215 ASP A N 1
ATOM 1669 C CA . ASP A 1 215 ? 2.989 -9.922 -8.17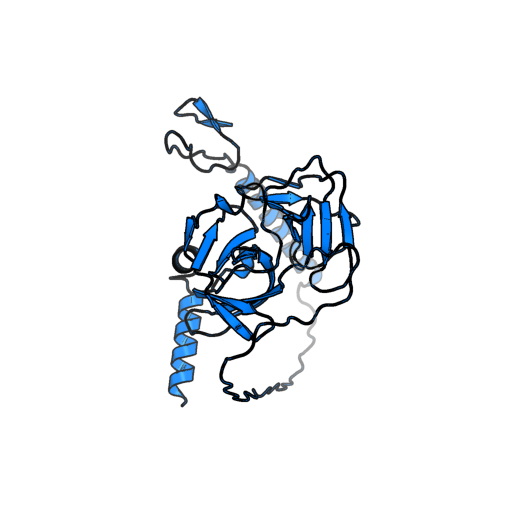6 1.00 95.06 215 ASP A CA 1
ATOM 1670 C C . ASP A 1 215 ? 3.968 -9.752 -7.027 1.00 95.06 215 ASP A C 1
ATOM 1672 O O . ASP A 1 215 ? 4.572 -8.692 -6.849 1.00 95.06 215 ASP A O 1
ATOM 1676 N N . ARG A 1 216 ? 4.178 -10.826 -6.268 1.00 95.31 216 ARG A N 1
ATOM 1677 C CA . ARG A 1 216 ? 5.246 -10.876 -5.281 1.00 95.31 216 ARG A CA 1
ATOM 1678 C C . ARG A 1 216 ? 6.511 -11.377 -5.952 1.00 95.31 216 ARG A C 1
ATOM 1680 O O . ARG A 1 216 ? 6.536 -12.485 -6.482 1.00 95.31 216 ARG A O 1
ATOM 1687 N N . ILE A 1 217 ? 7.577 -10.593 -5.884 1.00 94.19 217 ILE A N 1
ATOM 1688 C CA . ILE A 1 217 ? 8.840 -10.852 -6.574 1.00 94.19 217 ILE A CA 1
ATOM 1689 C C . ILE A 1 217 ? 9.980 -11.115 -5.593 1.00 94.19 217 ILE A C 1
ATOM 1691 O O . ILE A 1 217 ? 9.987 -10.643 -4.450 1.00 94.19 217 ILE A O 1
ATOM 1695 N N . ARG A 1 218 ? 10.970 -11.878 -6.044 1.00 91.75 218 ARG A N 1
ATOM 1696 C CA . ARG A 1 218 ? 12.171 -12.188 -5.270 1.00 91.75 218 ARG A CA 1
ATOM 1697 C C . ARG A 1 218 ? 13.179 -11.045 -5.350 1.00 91.75 218 ARG A C 1
ATOM 1699 O O . ARG A 1 218 ? 13.419 -10.497 -6.418 1.00 91.75 218 ARG A O 1
ATOM 1706 N N . LEU A 1 219 ? 13.813 -10.750 -4.216 1.00 87.88 219 LEU A N 1
ATOM 1707 C CA . LEU A 1 219 ? 14.816 -9.692 -4.051 1.00 87.88 219 LEU A CA 1
ATOM 1708 C C . LEU A 1 219 ? 16.135 -10.256 -3.494 1.00 87.88 219 LEU A C 1
ATOM 1710 O O . LEU A 1 219 ? 16.650 -9.798 -2.473 1.00 87.88 219 LEU A O 1
ATOM 1714 N N . GLU A 1 220 ? 16.660 -11.315 -4.111 1.00 79.75 220 GLU A N 1
ATOM 1715 C CA . GLU A 1 220 ? 17.928 -11.922 -3.685 1.00 79.75 220 GLU A CA 1
ATOM 1716 C C . GLU A 1 220 ? 19.101 -10.956 -3.892 1.00 79.75 220 GLU A C 1
ATOM 1718 O O . GLU A 1 220 ? 19.269 -10.391 -4.967 1.00 79.75 220 GLU A O 1
ATOM 1723 N N . GLY A 1 221 ? 19.899 -10.734 -2.841 1.00 73.12 221 GLY A N 1
ATOM 1724 C CA . GLY A 1 221 ? 21.032 -9.799 -2.881 1.00 73.12 221 GLY A CA 1
ATOM 1725 C C . GLY A 1 221 ? 20.644 -8.321 -3.020 1.00 73.12 221 GLY A C 1
ATOM 1726 O O . GLY A 1 221 ? 21.524 -7.472 -3.138 1.00 73.12 221 GLY A O 1
ATOM 1727 N N . PHE A 1 222 ? 19.349 -8.002 -2.986 1.00 79.44 222 PHE A N 1
ATOM 1728 C CA . PHE A 1 222 ? 18.840 -6.648 -3.155 1.00 79.44 222 PHE A CA 1
ATOM 1729 C C . PHE A 1 222 ? 18.773 -5.898 -1.812 1.00 79.44 222 PHE A C 1
ATOM 1731 O O . PHE A 1 222 ? 18.623 -6.537 -0.760 1.00 79.44 222 PHE A O 1
ATOM 1738 N N . PRO A 1 223 ? 18.854 -4.553 -1.799 1.00 78.19 223 PRO A N 1
ATOM 1739 C CA . PRO A 1 223 ? 18.680 -3.783 -0.576 1.00 78.19 223 PRO A CA 1
ATOM 1740 C C . PRO A 1 223 ? 17.367 -4.118 0.138 1.00 78.19 223 PRO A C 1
ATOM 1742 O O . PRO A 1 223 ? 16.290 -4.131 -0.455 1.00 78.19 223 PRO A O 1
ATOM 1745 N N . LYS A 1 224 ? 17.468 -4.370 1.445 1.00 82.06 224 LYS A N 1
ATOM 1746 C CA . LYS A 1 224 ? 16.304 -4.464 2.326 1.00 82.06 224 LYS A CA 1
ATOM 1747 C C . LYS A 1 224 ? 15.899 -3.063 2.764 1.00 82.06 224 LYS A C 1
ATOM 1749 O O . LYS A 1 224 ? 16.764 -2.256 3.121 1.00 82.06 224 LYS A O 1
ATOM 1754 N N . GLY A 1 225 ? 14.598 -2.815 2.798 1.00 86.19 225 GLY A N 1
ATOM 1755 C CA . GLY A 1 225 ? 14.052 -1.571 3.315 1.00 86.19 225 GLY A CA 1
ATOM 1756 C C . GLY A 1 225 ? 12.703 -1.222 2.714 1.00 86.19 225 GLY A C 1
ATOM 1757 O O . GLY A 1 225 ? 12.180 -1.914 1.836 1.00 86.19 225 GLY A O 1
ATOM 1758 N N . LEU A 1 226 ? 12.160 -0.122 3.213 1.00 92.62 226 LEU A N 1
ATOM 1759 C CA . LEU A 1 226 ? 10.988 0.519 2.648 1.00 92.62 226 LEU A CA 1
ATOM 1760 C C . LEU A 1 226 ? 11.400 1.262 1.373 1.00 92.62 226 LEU A C 1
ATOM 1762 O O . LEU A 1 226 ? 12.344 2.051 1.391 1.00 92.62 226 LEU A O 1
ATOM 1766 N N . GLY A 1 227 ? 10.700 1.018 0.274 1.00 94.81 227 GLY A N 1
ATOM 1767 C CA . GLY A 1 227 ? 11.080 1.577 -1.016 1.00 94.81 227 GLY A CA 1
ATOM 1768 C C . GLY A 1 227 ? 9.996 1.440 -2.069 1.00 94.81 227 GLY A C 1
ATOM 1769 O O . GLY A 1 227 ? 8.986 0.766 -1.864 1.00 94.81 227 GLY A O 1
ATOM 1770 N N . VAL A 1 228 ? 10.229 2.082 -3.208 1.00 96.75 228 VAL A N 1
ATOM 1771 C CA . VAL A 1 228 ? 9.381 1.989 -4.401 1.00 96.75 228 VAL A CA 1
ATOM 1772 C C . VAL A 1 228 ? 10.189 1.516 -5.596 1.00 96.75 228 VAL A C 1
ATOM 1774 O O . VAL A 1 228 ? 11.361 1.862 -5.735 1.00 96.75 228 VAL A O 1
ATOM 1777 N N . PHE A 1 229 ? 9.553 0.747 -6.472 1.00 96.62 229 PHE A N 1
ATOM 1778 C CA . PHE A 1 229 ? 10.070 0.430 -7.796 1.00 96.62 229 PHE A CA 1
ATOM 1779 C C . PHE A 1 229 ? 9.547 1.443 -8.805 1.00 96.62 229 PHE A C 1
ATOM 1781 O O . PHE A 1 229 ? 8.355 1.761 -8.819 1.00 96.62 229 PHE A O 1
ATOM 1788 N N . LEU A 1 230 ? 10.444 1.919 -9.662 1.00 96.19 230 LEU A N 1
ATOM 1789 C CA . LEU A 1 230 ? 10.166 2.880 -10.714 1.00 96.19 230 LEU A CA 1
ATOM 1790 C C . LEU A 1 230 ? 10.492 2.293 -12.091 1.00 96.19 230 LEU A C 1
ATOM 1792 O O . LEU A 1 230 ? 11.545 1.681 -12.274 1.00 96.19 230 LEU A O 1
ATOM 1796 N N . GLN A 1 231 ? 9.626 2.551 -13.070 1.00 95.06 231 GLN A N 1
ATOM 1797 C CA . GLN A 1 231 ? 9.883 2.343 -14.501 1.00 95.06 231 GLN A CA 1
ATOM 1798 C C . GLN A 1 231 ? 9.393 3.562 -15.273 1.00 95.06 231 GLN A C 1
ATOM 1800 O O . GLN A 1 231 ? 8.270 4.006 -15.062 1.00 95.06 231 GLN A O 1
ATOM 1805 N N . ASP A 1 232 ? 10.230 4.129 -16.146 1.00 92.56 232 ASP A N 1
ATOM 1806 C CA . ASP A 1 232 ? 9.893 5.327 -16.933 1.00 92.56 232 ASP A CA 1
ATOM 1807 C C . ASP A 1 232 ? 9.275 6.462 -16.091 1.00 92.56 232 ASP A C 1
ATOM 1809 O O . ASP A 1 232 ? 8.299 7.095 -16.488 1.00 92.56 232 ASP A O 1
ATOM 1813 N N . GLN A 1 233 ? 9.842 6.702 -14.901 1.00 92.12 233 GLN A N 1
ATOM 1814 C CA . GLN A 1 233 ? 9.365 7.699 -13.930 1.00 92.12 233 GLN A CA 1
ATOM 1815 C C . GLN A 1 233 ? 7.947 7.448 -13.384 1.00 92.12 233 GLN A C 1
ATOM 1817 O O . GLN A 1 233 ? 7.306 8.376 -12.902 1.00 92.12 233 GLN A O 1
ATOM 1822 N N . LYS A 1 234 ? 7.458 6.207 -13.433 1.00 96.12 234 LYS A N 1
ATOM 1823 C CA . LYS A 1 234 ? 6.182 5.766 -12.852 1.00 96.12 234 LYS A CA 1
ATOM 1824 C C . LYS A 1 234 ? 6.444 4.818 -11.695 1.00 96.12 234 LYS A C 1
ATOM 1826 O O . LYS A 1 234 ? 7.373 4.017 -11.778 1.00 96.12 234 LYS A O 1
ATOM 1831 N N . ILE A 1 235 ? 5.625 4.875 -10.649 1.00 97.44 235 ILE A N 1
ATOM 1832 C CA . ILE A 1 235 ? 5.654 3.862 -9.589 1.00 97.44 235 ILE A CA 1
ATOM 1833 C C . ILE A 1 235 ? 5.049 2.578 -10.146 1.00 97.44 235 ILE A C 1
ATOM 1835 O O . ILE A 1 235 ? 3.952 2.591 -10.690 1.00 97.44 235 ILE A O 1
ATOM 1839 N N . VAL A 1 236 ? 5.760 1.468 -10.008 1.00 97.50 236 VAL A N 1
ATOM 1840 C CA . VAL A 1 236 ? 5.295 0.156 -10.480 1.00 97.50 236 VAL A CA 1
ATOM 1841 C C . VAL A 1 236 ? 5.295 -0.902 -9.384 1.00 97.50 236 VAL A C 1
ATOM 1843 O O . VAL A 1 236 ? 4.844 -2.021 -9.599 1.00 97.50 236 VAL A O 1
ATOM 1846 N N . GLY A 1 237 ? 5.788 -0.572 -8.192 1.00 97.25 237 GLY A N 1
ATOM 1847 C CA . GLY A 1 237 ? 5.828 -1.508 -7.080 1.00 97.25 237 GLY A CA 1
ATOM 1848 C C . GLY A 1 237 ? 6.417 -0.919 -5.805 1.00 97.25 237 GLY A C 1
ATOM 1849 O O . GLY A 1 237 ? 6.874 0.225 -5.782 1.00 97.25 237 GLY A O 1
ATOM 1850 N N . TRP A 1 238 ? 6.437 -1.729 -4.749 1.00 97.31 238 TRP A N 1
ATOM 1851 C CA . TRP A 1 238 ? 6.868 -1.356 -3.405 1.00 97.31 238 TRP A CA 1
ATOM 1852 C C . TRP A 1 238 ? 7.666 -2.470 -2.733 1.00 97.31 238 TRP A C 1
ATOM 1854 O O . TRP A 1 238 ? 7.504 -3.658 -3.022 1.00 97.31 238 TRP A O 1
ATOM 1864 N N . THR A 1 239 ? 8.502 -2.076 -1.780 1.00 96.44 239 THR A N 1
ATOM 1865 C CA . THR A 1 239 ? 9.104 -2.965 -0.785 1.00 96.44 239 THR A CA 1
ATOM 1866 C C . THR A 1 239 ? 8.742 -2.468 0.604 1.00 96.44 239 THR A C 1
ATOM 1868 O O . THR A 1 239 ? 8.653 -1.262 0.833 1.00 96.44 239 THR A O 1
ATOM 1871 N N . PHE A 1 240 ? 8.567 -3.392 1.545 1.00 95.00 240 PHE A N 1
ATOM 1872 C CA . PHE A 1 240 ? 8.234 -3.074 2.933 1.00 95.00 240 PHE A CA 1
ATOM 1873 C C . PHE A 1 240 ? 9.279 -3.683 3.862 1.00 95.00 240 PHE A C 1
ATOM 1875 O O . PHE A 1 240 ? 9.879 -4.710 3.550 1.00 95.00 240 PHE A O 1
ATOM 1882 N N . SER A 1 241 ? 9.516 -3.048 5.007 1.00 89.00 241 SER A N 1
ATOM 1883 C CA . SER A 1 241 ? 10.558 -3.469 5.950 1.00 89.00 241 SER A CA 1
ATOM 1884 C C . SER A 1 241 ? 10.257 -4.804 6.634 1.00 89.00 241 SER A C 1
ATOM 1886 O O . SER A 1 241 ? 11.176 -5.524 7.019 1.00 89.00 241 SER A O 1
ATOM 1888 N N . ASP A 1 242 ? 8.981 -5.141 6.781 1.00 88.62 242 ASP A N 1
ATOM 1889 C CA . ASP A 1 242 ? 8.512 -6.329 7.480 1.00 88.62 242 ASP A CA 1
ATOM 1890 C C . ASP A 1 242 ? 8.066 -7.446 6.519 1.00 88.62 242 ASP A C 1
ATOM 1892 O O . ASP A 1 242 ? 7.895 -8.592 6.950 1.00 88.62 242 ASP A O 1
ATOM 1896 N N . LEU A 1 243 ? 7.829 -7.154 5.233 1.00 91.00 243 LEU A N 1
ATOM 1897 C CA . LEU A 1 243 ? 7.465 -8.148 4.216 1.00 91.00 243 LEU A CA 1
ATOM 1898 C C . LEU A 1 243 ? 8.701 -8.633 3.457 1.00 91.00 243 LEU A C 1
ATOM 1900 O O . LEU A 1 243 ? 9.636 -7.887 3.187 1.00 91.00 243 LEU A O 1
ATOM 1904 N N . GLN A 1 244 ? 8.692 -9.907 3.069 1.00 89.56 244 GLN A N 1
ATOM 1905 C CA . GLN A 1 244 ? 9.758 -10.468 2.244 1.00 89.56 244 GLN A CA 1
ATOM 1906 C C . GLN A 1 244 ? 9.448 -10.309 0.755 1.00 89.56 244 GLN A C 1
ATOM 1908 O O . GLN A 1 244 ? 8.403 -10.771 0.292 1.00 89.56 244 GLN A O 1
ATOM 1913 N N . GLY A 1 245 ? 10.415 -9.785 0.006 1.00 91.88 245 GLY A N 1
ATOM 1914 C CA . GLY A 1 245 ? 10.310 -9.593 -1.439 1.00 91.88 245 GLY A CA 1
ATOM 1915 C C . GLY A 1 245 ? 9.779 -8.212 -1.820 1.00 91.88 245 GLY A C 1
ATOM 1916 O O . GLY A 1 245 ? 9.618 -7.335 -0.972 1.00 91.88 245 GLY A O 1
ATOM 1917 N N . GLY A 1 246 ? 9.561 -8.028 -3.118 1.00 95.25 246 GLY A N 1
ATOM 1918 C CA . GLY A 1 246 ? 8.923 -6.844 -3.685 1.00 95.25 246 GLY A CA 1
ATOM 1919 C C . GLY A 1 246 ? 7.489 -7.148 -4.093 1.00 95.25 246 GLY A C 1
ATOM 1920 O O . GLY A 1 246 ? 7.154 -8.304 -4.335 1.00 95.25 246 GLY A O 1
ATOM 1921 N N . TYR A 1 247 ? 6.662 -6.115 -4.179 1.00 96.88 247 TYR A N 1
ATOM 1922 C CA . TYR A 1 247 ? 5.266 -6.206 -4.596 1.00 96.88 247 TYR A CA 1
ATOM 1923 C C . TYR A 1 247 ? 5.071 -5.294 -5.789 1.00 96.88 247 TYR A C 1
ATOM 1925 O O . TYR A 1 247 ? 5.315 -4.094 -5.695 1.00 96.88 247 TYR A O 1
ATOM 1933 N N . VAL A 1 248 ? 4.697 -5.873 -6.917 1.00 96.88 248 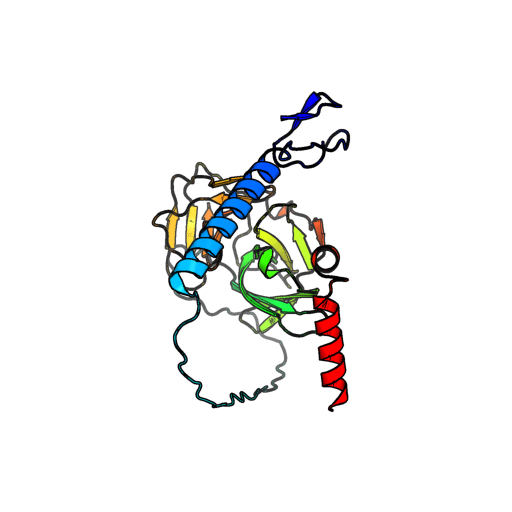VAL A N 1
ATOM 1934 C CA . VAL A 1 248 ? 4.700 -5.216 -8.218 1.00 96.88 248 VAL A CA 1
ATOM 1935 C C . VAL A 1 248 ? 3.271 -5.120 -8.725 1.00 96.88 248 VAL A C 1
ATOM 1937 O O . VAL A 1 248 ? 2.563 -6.120 -8.768 1.00 96.88 248 VAL A O 1
ATOM 1940 N N . TRP A 1 249 ? 2.838 -3.919 -9.093 1.00 97.06 249 TRP A N 1
ATOM 1941 C CA . TRP A 1 249 ? 1.471 -3.659 -9.522 1.00 97.06 249 TRP A CA 1
ATOM 1942 C C . TRP A 1 249 ? 1.182 -4.285 -10.887 1.00 97.06 249 TRP A C 1
ATOM 1944 O O . TRP A 1 249 ? 1.950 -4.118 -11.835 1.00 97.06 249 TRP A O 1
ATOM 1954 N N . LYS A 1 250 ? 0.037 -4.963 -10.990 1.00 94.88 250 LYS A N 1
ATOM 1955 C CA . LYS A 1 250 ? -0.478 -5.586 -12.223 1.00 94.88 250 LYS A CA 1
ATOM 1956 C C . LYS A 1 250 ? -1.829 -5.063 -12.675 1.00 94.88 250 LYS A C 1
ATOM 1958 O O . LYS A 1 250 ? -2.291 -5.426 -13.756 1.00 94.88 250 LYS A O 1
ATOM 1963 N N . GLY A 1 251 ? -2.495 -4.288 -11.828 1.00 92.06 251 GLY A N 1
ATOM 1964 C CA . GLY A 1 251 ? -3.804 -3.748 -12.148 1.00 92.06 251 GLY A CA 1
ATOM 1965 C C . GLY A 1 251 ? -3.725 -2.581 -13.131 1.00 92.06 251 GLY A C 1
ATOM 1966 O O . GLY A 1 251 ? -2.747 -2.374 -13.845 1.00 92.06 251 GLY A O 1
ATOM 1967 N N . LEU A 1 252 ? -4.783 -1.782 -13.162 1.00 93.00 252 LEU A N 1
ATOM 1968 C CA . LEU A 1 252 ? -4.915 -0.699 -14.130 1.00 93.00 252 LEU A CA 1
ATOM 1969 C C . LEU A 1 252 ? -3.993 0.494 -13.829 1.00 93.00 252 LEU A C 1
ATOM 1971 O O . LEU A 1 252 ? -3.605 0.750 -12.681 1.00 93.00 252 LEU A O 1
ATOM 1975 N N . ASP A 1 253 ? -3.700 1.264 -14.877 1.00 93.19 253 ASP A N 1
ATOM 1976 C CA . ASP A 1 253 ? -3.095 2.594 -14.786 1.00 93.19 253 ASP A CA 1
ATOM 1977 C C . ASP A 1 253 ? -3.908 3.511 -13.869 1.00 93.19 253 ASP A C 1
ATOM 1979 O O . ASP A 1 253 ? -5.133 3.415 -13.794 1.00 93.19 253 ASP A O 1
ATOM 1983 N N . GLU A 1 254 ? -3.239 4.484 -13.252 1.00 91.31 254 GLU A N 1
ATOM 1984 C CA . GLU A 1 254 ? -3.843 5.384 -12.264 1.00 91.31 254 GLU A CA 1
ATOM 1985 C C . GLU A 1 254 ? -5.142 6.052 -12.672 1.00 91.31 254 GLU A C 1
ATOM 1987 O O . GLU A 1 254 ? -6.071 6.133 -11.873 1.00 91.31 254 G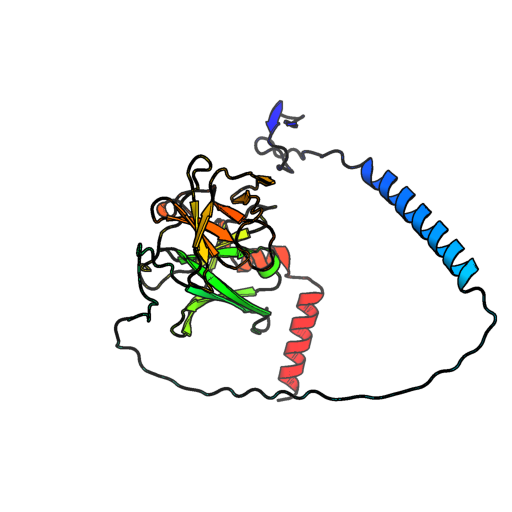LU A O 1
ATOM 1992 N N . LYS A 1 255 ? -5.231 6.470 -13.928 1.00 89.56 255 LYS A N 1
ATOM 1993 C CA . LYS A 1 255 ? -6.395 7.188 -14.450 1.00 89.56 255 LYS A CA 1
ATOM 1994 C C . LYS A 1 255 ? -7.633 6.306 -14.605 1.00 89.56 255 LYS A C 1
ATOM 1996 O O . LYS A 1 255 ? -8.729 6.835 -14.733 1.00 89.56 255 LYS A O 1
ATOM 2001 N N . ASN A 1 256 ? -7.453 4.987 -14.615 1.00 90.81 256 ASN A N 1
ATOM 2002 C CA . ASN A 1 256 ? -8.509 4.008 -14.857 1.00 90.81 256 ASN A CA 1
ATOM 2003 C C . ASN A 1 256 ? -8.864 3.205 -13.598 1.00 90.81 256 ASN A C 1
ATOM 2005 O O . ASN A 1 256 ? -9.700 2.306 -13.669 1.00 90.81 256 ASN A O 1
ATOM 2009 N N . ARG A 1 257 ? -8.223 3.491 -12.458 1.00 89.38 257 ARG A N 1
ATOM 2010 C CA . ARG A 1 257 ? -8.516 2.825 -11.187 1.00 89.38 257 ARG A CA 1
ATOM 2011 C C . ARG A 1 257 ? -9.743 3.436 -10.527 1.00 89.38 257 ARG A C 1
ATOM 2013 O O . ARG A 1 257 ? -9.937 4.649 -10.539 1.00 89.38 257 ARG A O 1
ATOM 2020 N N . VAL A 1 258 ? -10.535 2.573 -9.910 1.00 92.75 258 VAL A N 1
ATOM 2021 C CA . VAL A 1 258 ? -11.676 2.940 -9.076 1.00 92.75 258 VAL A CA 1
ATOM 2022 C C . VAL A 1 258 ? -11.530 2.238 -7.737 1.00 92.75 258 VAL A C 1
ATOM 2024 O O . VAL A 1 258 ? -10.973 1.147 -7.668 1.00 92.75 258 VAL A O 1
ATOM 2027 N N . VAL A 1 259 ? -11.993 2.878 -6.669 1.00 95.06 259 VAL A N 1
ATOM 2028 C CA . VAL A 1 259 ? -12.058 2.234 -5.355 1.00 95.06 259 VAL A CA 1
ATOM 2029 C C . VAL A 1 259 ? -13.091 1.110 -5.400 1.00 95.06 259 VAL A C 1
ATOM 2031 O O . VAL A 1 259 ? -14.216 1.321 -5.850 1.00 95.06 259 VAL A O 1
ATOM 2034 N N . GLU A 1 260 ? -12.690 -0.072 -4.937 1.00 95.69 260 GLU A N 1
ATOM 2035 C CA . GLU A 1 260 ? -13.507 -1.290 -4.935 1.00 95.69 260 GLU A CA 1
ATOM 2036 C C . GLU A 1 260 ? -14.060 -1.606 -3.542 1.00 95.69 260 GLU A C 1
ATOM 2038 O O . GLU A 1 260 ? -15.171 -2.118 -3.423 1.00 95.69 260 GLU A O 1
ATOM 2043 N N . VAL A 1 261 ? -13.310 -1.268 -2.487 1.00 96.94 261 VAL A N 1
ATOM 2044 C CA . VAL A 1 261 ? -13.703 -1.483 -1.089 1.00 96.94 261 VAL A CA 1
ATOM 2045 C C . VAL A 1 261 ? -13.461 -0.227 -0.255 1.00 96.94 261 VAL A C 1
ATOM 2047 O O . VAL A 1 261 ? -12.402 0.394 -0.349 1.00 96.94 261 VAL A O 1
ATOM 2050 N N . GLY A 1 262 ? -14.437 0.165 0.565 1.00 97.75 262 GLY A N 1
ATOM 2051 C CA . GLY A 1 262 ? -14.272 1.250 1.533 1.00 97.75 262 GLY A CA 1
ATOM 2052 C C . GLY A 1 262 ? -13.482 0.805 2.765 1.00 97.75 262 GLY A C 1
ATOM 2053 O O . GLY A 1 262 ? -13.523 -0.366 3.142 1.00 97.75 262 GLY A O 1
ATOM 2054 N N . VAL A 1 263 ? -12.801 1.734 3.444 1.00 97.56 263 VAL A N 1
ATOM 2055 C CA . VAL A 1 263 ? -12.096 1.426 4.708 1.00 97.56 263 VAL A CA 1
ATOM 2056 C C . VAL A 1 263 ? -13.059 0.880 5.771 1.00 97.56 263 VAL A C 1
ATOM 2058 O O . VAL A 1 263 ? -12.764 -0.131 6.405 1.00 97.56 263 VAL A O 1
ATOM 2061 N N . ALA A 1 264 ? -14.253 1.466 5.896 1.00 95.75 264 ALA A N 1
ATOM 2062 C CA . ALA A 1 264 ? -15.276 0.981 6.822 1.00 95.75 264 ALA A CA 1
ATOM 2063 C C . ALA A 1 264 ? -15.749 -0.448 6.487 1.00 95.75 264 ALA A C 1
ATOM 2065 O O . ALA A 1 264 ? -15.932 -1.271 7.385 1.00 95.75 264 ALA A O 1
ATOM 2066 N N . ASP A 1 265 ? -15.916 -0.775 5.201 1.00 96.69 265 ASP A N 1
ATOM 2067 C CA . ASP A 1 265 ? -16.294 -2.127 4.773 1.00 96.69 265 ASP A CA 1
ATOM 2068 C C . ASP A 1 265 ? -15.177 -3.128 5.072 1.00 96.69 265 ASP A C 1
ATOM 2070 O O . ASP A 1 265 ? -15.434 -4.218 5.583 1.00 96.69 265 ASP A O 1
ATOM 2074 N N . PHE A 1 266 ? -13.926 -2.736 4.829 1.00 96.62 266 PHE A N 1
ATOM 2075 C CA . PHE A 1 266 ? -12.764 -3.543 5.167 1.00 96.62 266 PHE A CA 1
ATOM 2076 C C . PHE A 1 266 ? -12.689 -3.837 6.672 1.00 96.62 266 PHE A C 1
ATOM 2078 O O . PHE A 1 266 ? -12.532 -4.995 7.067 1.00 96.62 266 PHE A O 1
ATOM 2085 N N . TYR A 1 267 ? -12.868 -2.821 7.523 1.00 96.81 267 TYR A N 1
ATOM 2086 C CA . TYR A 1 267 ? -12.913 -2.987 8.979 1.00 96.81 267 TYR A CA 1
ATOM 2087 C C . TYR A 1 267 ? -14.024 -3.958 9.400 1.00 96.81 267 TYR A C 1
ATOM 2089 O O . TYR A 1 267 ? -13.794 -4.894 10.171 1.00 96.81 267 TYR A O 1
ATOM 2097 N N . ARG A 1 268 ? -15.223 -3.798 8.826 1.00 96.19 268 ARG A N 1
ATOM 2098 C CA . ARG A 1 268 ? -16.371 -4.672 9.101 1.00 96.19 268 ARG A CA 1
ATOM 2099 C C . ARG A 1 268 ? -16.136 -6.127 8.716 1.00 96.19 268 ARG A C 1
ATOM 2101 O O . ARG A 1 268 ? -16.606 -7.017 9.416 1.00 96.19 268 ARG A O 1
ATOM 2108 N N . LEU A 1 269 ? -15.439 -6.367 7.610 1.00 93.69 269 LEU A N 1
ATOM 2109 C CA . LEU A 1 269 ? -15.146 -7.715 7.124 1.00 93.69 269 LEU A CA 1
ATOM 2110 C C . LEU A 1 269 ? -14.040 -8.410 7.924 1.00 93.69 269 LEU A C 1
ATOM 2112 O O . LEU A 1 269 ? -14.012 -9.638 7.974 1.00 93.69 269 LEU A O 1
ATOM 2116 N N . THR A 1 270 ? -13.124 -7.646 8.523 1.00 93.25 270 THR A N 1
ATOM 2117 C CA . THR A 1 270 ? -11.881 -8.195 9.087 1.00 93.25 270 THR A CA 1
ATOM 2118 C C . THR A 1 270 ? -11.792 -8.152 10.607 1.00 93.25 270 THR A C 1
ATOM 2120 O O . THR A 1 270 ? -11.084 -8.982 11.177 1.00 93.25 270 THR A O 1
ATOM 2123 N N . PHE A 1 271 ? -12.480 -7.220 11.270 1.00 95.19 271 PHE A N 1
ATOM 2124 C CA . PHE A 1 271 ? -12.293 -6.986 12.703 1.00 95.19 271 PHE A CA 1
ATOM 2125 C C . PHE A 1 271 ? -13.589 -6.730 13.478 1.00 95.19 271 PHE A C 1
ATOM 2127 O O . PHE A 1 271 ? -13.670 -7.116 14.646 1.00 95.19 271 PHE A O 1
ATOM 2134 N N . ALA A 1 272 ? -14.610 -6.129 12.861 1.00 95.00 272 ALA A N 1
ATOM 2135 C CA . ALA A 1 272 ? -15.853 -5.828 13.571 1.00 95.00 272 ALA A CA 1
ATOM 2136 C C . ALA A 1 272 ? -16.576 -7.094 14.066 1.00 95.00 272 ALA A C 1
ATOM 2138 O O . ALA A 1 272 ? -16.593 -8.139 13.413 1.00 95.00 272 ALA A O 1
ATOM 2139 N N . GLY A 1 273 ? -17.202 -6.992 15.234 1.00 93.56 273 GLY A N 1
ATOM 2140 C CA . GLY A 1 273 ? -17.843 -8.087 15.955 1.00 93.56 273 GLY A CA 1
ATOM 2141 C C . GLY A 1 273 ? -16.866 -9.073 16.600 1.00 93.56 273 GLY A C 1
ATOM 2142 O O . GLY A 1 273 ? -17.313 -10.067 17.180 1.00 93.56 273 GLY A O 1
ATOM 2143 N N . SER A 1 274 ? -15.554 -8.838 16.506 1.00 95.25 274 SER A N 1
ATOM 2144 C CA . SER A 1 274 ? -14.549 -9.686 17.146 1.00 95.25 274 SER A CA 1
ATOM 2145 C C . SER A 1 274 ? -14.529 -9.496 18.663 1.00 95.25 274 SER A C 1
ATOM 2147 O O . SER A 1 274 ? -15.002 -8.504 19.221 1.00 95.25 274 SER A O 1
ATOM 2149 N N . ARG A 1 275 ? -13.938 -10.472 19.354 1.00 96.00 275 ARG A N 1
ATOM 2150 C CA . ARG A 1 275 ? -13.686 -10.370 20.794 1.00 96.00 275 ARG A CA 1
ATOM 2151 C C . ARG A 1 275 ? -12.717 -9.222 21.094 1.00 96.00 275 ARG A C 1
ATOM 2153 O O . ARG A 1 275 ? -12.858 -8.541 22.102 1.00 96.00 275 ARG A O 1
ATOM 2160 N N . GLU A 1 276 ? -11.727 -9.030 20.230 1.00 94.56 276 GLU A N 1
ATOM 2161 C CA . GLU A 1 276 ? -10.701 -8.001 20.353 1.00 94.56 276 GLU A CA 1
ATOM 2162 C C . GLU A 1 276 ? -11.307 -6.592 20.262 1.00 94.56 276 GLU A C 1
ATOM 2164 O O . GLU A 1 276 ? -10.960 -5.739 21.074 1.00 94.56 276 GLU A O 1
ATOM 2169 N N . GLU A 1 277 ? -12.279 -6.371 19.372 1.00 94.88 277 GLU A N 1
ATOM 2170 C CA . GLU A 1 277 ? -13.035 -5.112 19.315 1.00 94.88 277 GLU A CA 1
ATOM 2171 C C . GLU A 1 277 ? -13.776 -4.826 20.629 1.00 94.88 277 GLU A C 1
ATOM 2173 O O . GLU A 1 277 ? -13.686 -3.720 21.162 1.00 94.88 277 GLU A O 1
ATOM 2178 N N . GLN A 1 278 ? -14.459 -5.824 21.201 1.00 94.25 278 GLN A N 1
ATOM 2179 C CA . GLN A 1 278 ? -15.182 -5.651 22.468 1.00 94.25 278 GLN A CA 1
ATOM 2180 C C . GLN A 1 278 ? -14.251 -5.255 23.619 1.00 94.25 278 GLN A C 1
ATOM 2182 O O . GLN A 1 278 ? -14.632 -4.450 24.466 1.00 94.25 278 GLN A O 1
ATOM 2187 N N . PHE A 1 279 ? -13.028 -5.793 23.649 1.00 93.50 279 PHE A N 1
ATOM 2188 C CA . PHE A 1 279 ? -12.038 -5.398 24.649 1.00 93.50 279 PHE A CA 1
ATOM 2189 C C . PHE A 1 279 ? -11.565 -3.956 24.472 1.00 93.50 279 PHE A C 1
ATOM 2191 O O . PHE A 1 279 ? -11.415 -3.262 25.473 1.00 93.50 279 PHE A O 1
ATOM 2198 N N . ILE A 1 280 ? -11.358 -3.501 23.233 1.00 93.00 280 ILE A N 1
ATOM 2199 C CA . ILE A 1 280 ? -10.975 -2.109 22.952 1.00 93.00 280 ILE A CA 1
ATOM 2200 C C . ILE A 1 280 ? -12.075 -1.156 23.430 1.00 93.00 280 ILE A C 1
ATOM 2202 O O . ILE A 1 280 ? -11.783 -0.200 24.146 1.00 93.00 280 ILE A O 1
ATOM 2206 N N . ILE A 1 281 ? -13.336 -1.457 23.106 1.00 92.44 281 ILE A N 1
ATOM 2207 C CA . ILE A 1 281 ? -14.490 -0.654 23.535 1.00 92.44 281 ILE A CA 1
ATOM 2208 C C . ILE A 1 281 ? -14.581 -0.614 25.066 1.00 92.44 281 ILE A C 1
ATOM 2210 O O . ILE A 1 281 ? -14.627 0.466 25.649 1.00 92.44 281 ILE A O 1
ATOM 2214 N N . ALA A 1 282 ? -14.536 -1.773 25.729 1.00 91.50 282 ALA A N 1
ATOM 2215 C CA . ALA A 1 282 ? -14.637 -1.848 27.187 1.00 91.50 282 ALA A CA 1
ATOM 2216 C C . ALA A 1 282 ? -13.492 -1.106 27.901 1.00 91.50 282 ALA A C 1
ATOM 2218 O O . ALA A 1 282 ? -13.704 -0.493 28.946 1.00 91.50 282 ALA A O 1
ATOM 2219 N N . TYR A 1 283 ? -12.278 -1.156 27.346 1.00 90.06 283 TYR A N 1
ATOM 2220 C CA . TYR A 1 283 ? -11.133 -0.434 27.893 1.00 90.06 283 TYR A CA 1
ATOM 2221 C C . TYR A 1 283 ? -11.304 1.086 27.750 1.00 90.06 283 TYR A C 1
ATOM 2223 O O . TYR A 1 283 ? -11.103 1.818 28.717 1.00 90.06 283 TYR A O 1
ATOM 2231 N N . ALA A 1 284 ? -11.744 1.554 26.580 1.00 88.44 284 ALA A N 1
ATOM 2232 C CA . ALA A 1 284 ? -11.972 2.974 26.321 1.00 88.44 284 ALA A CA 1
ATOM 2233 C C . ALA A 1 284 ? -13.088 3.573 27.199 1.00 88.44 284 ALA A C 1
ATOM 2235 O O . ALA A 1 284 ? -12.960 4.695 27.688 1.00 88.44 284 ALA A O 1
ATOM 2236 N N . GLU A 1 285 ? -14.164 2.821 27.449 1.00 84.69 285 GLU A N 1
ATOM 2237 C CA . GLU A 1 285 ? -15.243 3.240 28.356 1.00 84.69 285 GLU A CA 1
ATOM 2238 C C . GLU A 1 285 ? -14.761 3.387 29.807 1.00 84.69 285 GLU A C 1
ATOM 2240 O O . GLU A 1 285 ? -15.199 4.290 30.523 1.00 84.69 285 GLU A O 1
ATOM 2245 N N . ASN A 1 286 ? -13.834 2.529 30.241 1.00 74.75 286 ASN A N 1
ATOM 2246 C CA . ASN A 1 286 ? -13.287 2.580 31.592 1.00 74.75 286 ASN A CA 1
ATOM 2247 C C . ASN A 1 286 ? -12.380 3.807 31.798 1.00 74.75 286 ASN A C 1
ATOM 2249 O O . ASN A 1 286 ? -12.488 4.472 32.830 1.00 74.75 286 ASN A O 1
ATOM 2253 N N . ASP A 1 287 ? -11.559 4.166 30.807 1.00 65.12 287 ASP A N 1
ATOM 2254 C CA . ASP A 1 287 ? -10.720 5.375 30.853 1.00 65.12 287 ASP A CA 1
ATOM 2255 C C . ASP A 1 287 ? -11.559 6.665 30.917 1.00 65.12 287 ASP A C 1
ATOM 2257 O O . ASP A 1 287 ? -11.200 7.607 31.625 1.00 65.12 287 ASP A O 1
ATOM 2261 N N . GLY A 1 288 ? -12.728 6.693 30.266 1.00 58.66 288 GLY A N 1
ATOM 2262 C CA . GLY A 1 288 ? -13.678 7.808 30.359 1.00 58.66 288 GLY A CA 1
ATOM 2263 C C . GLY A 1 288 ? -14.386 7.940 31.715 1.00 58.66 288 GLY A C 1
ATOM 2264 O O . GLY A 1 288 ? -14.964 8.987 31.997 1.00 58.66 288 GLY A O 1
ATOM 2265 N N . SER A 1 289 ? -14.344 6.906 32.563 1.00 53.56 289 SER A N 1
ATOM 2266 C CA . SER A 1 289 ? -15.005 6.880 33.879 1.00 53.56 289 SER A CA 1
ATOM 2267 C C . SER A 1 289 ? -14.106 7.305 35.053 1.00 53.56 289 SER A C 1
ATOM 2269 O O . SER A 1 289 ? -14.581 7.425 36.183 1.00 53.56 289 SER A O 1
ATOM 2271 N N . LEU A 1 290 ? -12.814 7.541 34.789 1.00 48.78 290 LEU A N 1
ATOM 2272 C CA . LEU A 1 290 ? -11.805 7.977 35.766 1.00 48.78 290 LEU A CA 1
ATOM 2273 C C . LEU A 1 290 ? -11.437 9.473 35.655 1.00 48.78 290 LEU A C 1
ATOM 2275 O O . LEU A 1 290 ? -10.536 9.923 36.368 1.00 48.78 290 LEU A O 1
ATOM 2279 N N . ALA A 1 291 ? -12.121 10.228 34.788 1.00 41.81 291 ALA A N 1
ATOM 2280 C CA . ALA A 1 291 ? -12.003 11.684 34.634 1.00 41.81 291 ALA A CA 1
ATOM 2281 C C . ALA A 1 291 ? -13.156 12.422 35.336 1.00 41.81 291 ALA A C 1
ATOM 2283 O O . ALA A 1 291 ? -12.889 13.507 35.903 1.00 41.81 291 ALA A O 1
#